Protein AF-A0A6V8D1N8-F1 (afdb_monomer)

Radius of gyration: 20.21 Å; Cα contacts (8 Å, |Δi|>4): 292; chains: 1; bounding box: 47×40×61 Å

Nearest PDB structures (foldseek):
  4xr9-assembly1_B  TM=8.711E-01  e=9.506E-12  Micromonospora echinospora
  4r16-assembly1_B  TM=8.837E-01  e=1.390E-11  Pyrococcus horikoshii OT3
  3ojo-assembly1_A  TM=8.381E-01  e=7.861E-12  Staphylococcus aureus
  3ojo-assembly1_B  TM=8.044E-01  e=1.013E-11  Staphylococcus aureus
  3ojl-assembly1_B  TM=8.161E-01  e=2.165E-11  Staphylococcus aureus

Structure (mmCIF, N/CA/C/O backbone):
data_AF-A0A6V8D1N8-F1
#
_entry.id   AF-A0A6V8D1N8-F1
#
loop_
_atom_site.group_PDB
_atom_site.id
_atom_site.type_symbol
_atom_site.label_atom_id
_atom_site.label_alt_id
_atom_site.label_comp_id
_atom_site.label_asym_id
_atom_site.label_entity_id
_atom_site.label_seq_id
_atom_site.pdbx_PDB_ins_code
_atom_site.Cartn_x
_atom_site.Cartn_y
_atom_site.Cartn_z
_atom_site.occupancy
_atom_site.B_iso_or_equiv
_atom_site.auth_seq_id
_atom_site.auth_comp_id
_atom_site.auth_asym_id
_atom_site.auth_atom_id
_atom_site.pdbx_PDB_model_num
ATOM 1 N N . MET A 1 1 ? -4.192 23.396 6.709 1.00 63.66 1 MET A N 1
ATOM 2 C CA . MET A 1 1 ? -3.377 23.343 5.470 1.00 63.66 1 MET A CA 1
ATOM 3 C C . MET A 1 1 ? -4.021 24.232 4.408 1.00 63.66 1 MET A C 1
ATOM 5 O O . MET A 1 1 ? -5.227 24.430 4.490 1.00 63.66 1 MET A O 1
ATOM 9 N N . LYS A 1 2 ? -3.256 24.808 3.467 1.00 69.50 2 LYS A N 1
ATOM 10 C CA . LYS A 1 2 ? -3.753 25.833 2.518 1.00 69.50 2 LYS A CA 1
ATOM 11 C C . LYS A 1 2 ? -4.621 25.293 1.369 1.00 69.50 2 LYS A C 1
ATOM 13 O O . LYS A 1 2 ? -5.273 26.083 0.702 1.00 69.50 2 LYS A O 1
ATOM 18 N N . GLY A 1 3 ? -4.663 23.971 1.174 1.00 70.00 3 GLY A N 1
ATOM 19 C CA . GLY A 1 3 ? -5.358 23.351 0.037 1.00 70.00 3 GLY A CA 1
ATOM 20 C C . GLY A 1 3 ? -4.692 23.641 -1.304 1.00 70.00 3 GLY A C 1
ATOM 21 O O . GLY A 1 3 ? -5.365 23.692 -2.323 1.00 70.00 3 GLY A O 1
ATOM 22 N N . GLU A 1 4 ? -3.385 23.884 -1.266 1.00 76.81 4 GLU A N 1
ATOM 23 C CA . GLU A 1 4 ? -2.527 24.032 -2.435 1.00 76.81 4 GLU A CA 1
ATOM 24 C C . GLU A 1 4 ? -1.871 22.676 -2.703 1.00 76.81 4 GLU A C 1
ATOM 26 O O . GLU A 1 4 ? -1.524 21.955 -1.759 1.00 76.81 4 GLU A O 1
ATOM 31 N N . ASN A 1 5 ? -1.713 22.332 -3.976 1.00 78.19 5 ASN A N 1
ATOM 32 C CA . ASN A 1 5 ? -1.022 21.129 -4.406 1.00 78.19 5 ASN A CA 1
ATOM 33 C C . ASN A 1 5 ? 0.441 21.123 -3.903 1.00 78.19 5 ASN A C 1
ATOM 35 O O . ASN A 1 5 ? 1.212 22.018 -4.254 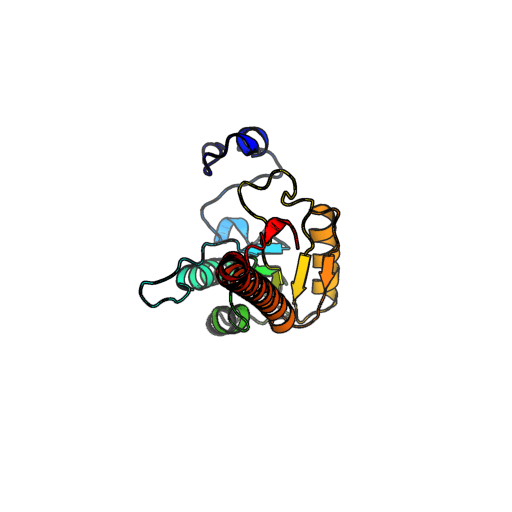1.00 78.19 5 ASN A O 1
ATOM 39 N N . PRO A 1 6 ? 0.860 20.122 -3.106 1.00 77.25 6 PRO A N 1
ATOM 40 C CA . PRO A 1 6 ? 2.221 20.056 -2.579 1.00 77.25 6 PRO A CA 1
ATOM 41 C C . PRO A 1 6 ? 3.223 19.401 -3.543 1.00 77.25 6 PRO A C 1
ATOM 43 O O . PRO A 1 6 ? 4.415 19.387 -3.245 1.00 77.25 6 PRO A O 1
ATOM 46 N N . THR A 1 7 ? 2.766 18.823 -4.658 1.00 74.12 7 THR A N 1
ATOM 47 C CA . THR A 1 7 ? 3.609 18.032 -5.573 1.00 74.12 7 THR A CA 1
ATOM 48 C C . THR A 1 7 ? 4.400 18.891 -6.557 1.00 74.12 7 THR A C 1
ATOM 50 O O . THR A 1 7 ? 5.425 18.448 -7.066 1.00 74.12 7 THR A O 1
ATOM 53 N N . GLY A 1 8 ? 3.941 20.122 -6.811 1.00 69.44 8 GLY A N 1
ATOM 54 C CA . GLY A 1 8 ? 4.500 20.996 -7.842 1.00 69.44 8 GLY A CA 1
ATOM 55 C C . GLY A 1 8 ? 4.138 20.587 -9.274 1.00 69.44 8 GLY A C 1
ATOM 56 O O . GLY A 1 8 ? 4.648 21.206 -10.203 1.00 69.44 8 GLY A O 1
ATOM 57 N N . ASP A 1 9 ? 3.284 19.573 -9.449 1.00 70.25 9 ASP A N 1
ATOM 58 C CA . ASP A 1 9 ? 2.748 19.147 -10.742 1.00 70.25 9 ASP A CA 1
ATOM 59 C C . ASP A 1 9 ? 1.508 19.988 -11.113 1.00 70.25 9 ASP A C 1
ATOM 61 O O . ASP A 1 9 ? 0.465 19.826 -10.474 1.00 70.25 9 ASP A O 1
ATOM 65 N N . PRO A 1 10 ? 1.576 20.878 -12.122 1.00 73.06 10 PRO A N 1
ATOM 66 C CA . PRO A 1 10 ? 0.456 21.745 -12.488 1.00 73.06 10 PRO A CA 1
ATOM 67 C C . PRO A 1 10 ? -0.802 20.974 -12.902 1.00 73.06 10 PRO A C 1
ATOM 69 O O . PRO A 1 10 ? -1.910 21.492 -12.760 1.00 73.06 10 PRO A O 1
ATOM 72 N N . ASP A 1 11 ? -0.655 19.733 -13.377 1.00 70.25 11 ASP A N 1
ATOM 73 C CA . ASP A 1 11 ? -1.774 18.925 -13.866 1.00 70.25 11 ASP A CA 1
ATOM 74 C C . ASP A 1 11 ? -2.727 18.500 -12.736 1.00 70.25 11 ASP A C 1
ATOM 76 O O . ASP A 1 11 ? -3.863 18.096 -13.000 1.00 70.25 11 ASP A O 1
ATOM 80 N N . VAL A 1 12 ? -2.306 18.622 -11.469 1.00 72.75 12 VAL A N 1
ATOM 81 C CA . VAL A 1 12 ? -3.132 18.270 -10.303 1.00 72.75 12 VAL A CA 1
ATOM 82 C C . VAL A 1 12 ? -3.592 19.473 -9.471 1.00 72.75 12 VAL A C 1
ATOM 84 O O . VAL A 1 12 ? -4.328 19.285 -8.499 1.00 72.75 12 VAL A O 1
ATOM 87 N N . ASP A 1 13 ? -3.244 20.704 -9.867 1.00 74.00 13 ASP A N 1
ATOM 88 C CA . ASP A 1 13 ? -3.605 21.937 -9.145 1.00 74.00 13 ASP A CA 1
ATOM 89 C C . ASP A 1 13 ? -5.126 22.115 -8.998 1.00 74.00 13 ASP A C 1
ATOM 91 O O . ASP A 1 13 ? -5.609 22.498 -7.931 1.00 74.00 13 ASP A O 1
ATOM 95 N N . ASP A 1 14 ? -5.890 21.763 -10.034 1.00 78.25 14 ASP A N 1
ATOM 96 C CA . ASP A 1 14 ? -7.355 21.887 -10.051 1.00 78.25 14 ASP A CA 1
ATOM 97 C C . ASP A 1 14 ? -8.089 20.633 -9.534 1.00 78.25 14 ASP A C 1
ATOM 99 O O . ASP A 1 14 ? -9.323 20.602 -9.483 1.00 78.25 14 ASP A O 1
ATOM 103 N N . ILE A 1 15 ? -7.352 19.585 -9.145 1.00 80.12 15 ILE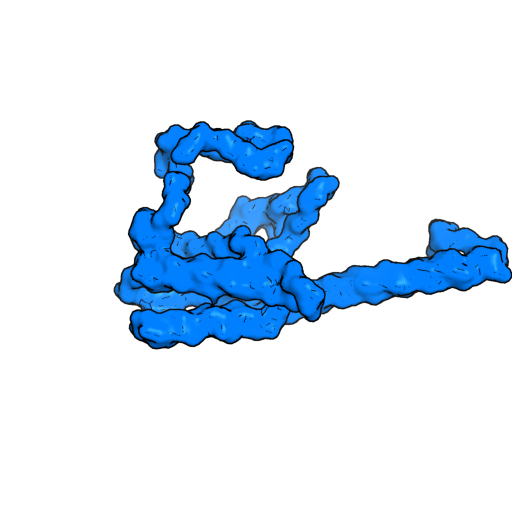 A N 1
ATOM 104 C CA . ILE A 1 15 ? -7.917 18.297 -8.704 1.00 80.12 15 ILE A CA 1
ATOM 105 C C . ILE A 1 15 ? -8.026 18.230 -7.175 1.00 80.12 15 ILE A C 1
ATOM 107 O O . ILE A 1 15 ? -8.934 17.582 -6.648 1.00 80.12 15 ILE A O 1
ATOM 111 N N . VAL A 1 16 ? -7.130 18.907 -6.447 1.00 79.38 16 VAL A N 1
ATOM 112 C CA . VAL A 1 16 ? -7.118 18.896 -4.976 1.00 79.38 16 VAL A CA 1
ATOM 113 C C . VAL A 1 16 ? -8.334 19.665 -4.437 1.00 79.38 16 VAL A C 1
ATOM 115 O O . VAL A 1 16 ? -8.469 20.866 -4.691 1.00 79.38 16 VAL A O 1
ATOM 118 N N . PRO A 1 17 ? -9.232 19.030 -3.657 1.00 83.38 17 PRO A N 1
ATOM 119 C CA . PRO A 1 17 ? -10.383 19.734 -3.110 1.00 83.38 17 PRO A CA 1
ATOM 120 C C . PRO A 1 17 ? -9.959 20.853 -2.151 1.00 83.38 17 PRO A C 1
ATOM 122 O O . PRO A 1 17 ? -9.031 20.711 -1.348 1.00 83.38 17 PRO A O 1
ATOM 125 N N . LYS A 1 18 ? -10.689 21.972 -2.190 1.00 80.50 18 LYS A N 1
ATOM 126 C CA . LYS A 1 18 ? -10.428 23.115 -1.307 1.00 80.50 18 LYS A CA 1
ATOM 127 C C . LYS A 1 18 ? -10.660 22.746 0.168 1.00 80.50 18 LYS A C 1
ATOM 129 O O . LYS A 1 18 ? -11.551 21.936 0.458 1.00 80.50 18 LYS A O 1
ATOM 134 N N . PRO A 1 19 ? -9.931 23.366 1.118 1.00 80.81 19 PRO A N 1
ATOM 135 C CA . PRO A 1 19 ? -10.135 23.126 2.543 1.00 80.81 19 PRO A CA 1
ATOM 136 C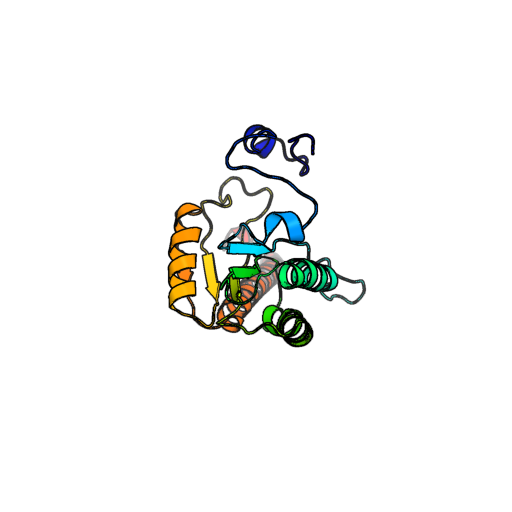 C . PRO A 1 19 ? -11.574 23.460 2.953 1.00 80.81 19 PRO A C 1
ATOM 138 O O . PRO A 1 19 ? -12.123 24.469 2.512 1.00 80.81 19 PRO A O 1
ATOM 141 N N . GLY A 1 20 ? -12.175 22.627 3.806 1.00 79.44 20 GLY A N 1
ATOM 142 C CA . GLY A 1 20 ? -13.558 22.806 4.265 1.00 79.44 20 GLY A CA 1
ATOM 143 C C . GLY A 1 20 ? -14.626 22.216 3.339 1.00 79.44 20 GLY A C 1
ATOM 144 O O . GLY A 1 20 ? -15.813 22.389 3.602 1.00 79.44 20 GLY A O 1
ATOM 145 N N . THR A 1 21 ? -14.233 21.505 2.277 1.00 85.81 21 THR A N 1
ATOM 146 C CA . THR A 1 21 ? -15.162 20.663 1.512 1.00 85.81 21 THR A CA 1
ATOM 147 C C . THR A 1 21 ? -15.646 19.510 2.398 1.00 85.81 21 THR A C 1
ATOM 149 O O . THR A 1 21 ? -14.837 18.842 3.028 1.00 85.81 21 THR A O 1
ATOM 152 N N . GLU A 1 22 ? -16.954 19.243 2.423 1.00 86.62 22 GLU A N 1
ATOM 153 C CA . GLU A 1 22 ? -17.597 18.292 3.355 1.00 86.62 22 GLU A CA 1
ATOM 154 C C . GLU A 1 22 ? -17.012 16.870 3.328 1.00 86.62 22 GLU A C 1
ATOM 156 O O . GLU A 1 22 ? -17.019 16.184 4.339 1.00 86.62 22 GLU A O 1
ATOM 161 N N . ARG A 1 23 ? -16.490 16.423 2.180 1.00 87.81 23 ARG A N 1
ATOM 162 C CA . ARG A 1 23 ? -15.906 15.080 2.005 1.00 87.81 23 ARG A CA 1
ATOM 163 C C . ARG A 1 23 ? -14.377 15.084 1.929 1.00 87.81 23 ARG A C 1
ATOM 165 O O . ARG A 1 23 ? -13.793 14.146 1.397 1.00 87.81 23 ARG A O 1
ATOM 172 N N . TRP A 1 24 ? -13.731 16.163 2.367 1.00 88.12 24 TRP A N 1
ATOM 173 C CA . TRP A 1 24 ? -12.281 16.318 2.293 1.00 88.12 24 TRP A CA 1
ATOM 174 C C . TRP A 1 24 ? -11.743 16.982 3.556 1.00 88.12 24 TRP A C 1
ATOM 176 O O . TRP A 1 24 ? -11.906 18.184 3.786 1.00 88.12 24 TRP A O 1
ATOM 186 N N . HIS A 1 25 ? -11.052 16.180 4.356 1.00 88.12 25 HIS A N 1
ATOM 187 C CA . HIS A 1 25 ? -10.432 16.604 5.599 1.00 88.12 25 HIS A CA 1
ATOM 188 C C . HIS A 1 25 ? -8.937 16.323 5.529 1.00 88.12 25 HIS A C 1
ATOM 190 O O . HIS A 1 25 ? -8.518 15.284 5.030 1.00 88.12 25 HIS A O 1
ATOM 196 N N . ILE A 1 26 ? -8.133 17.265 6.021 1.00 88.50 26 ILE A N 1
ATOM 197 C CA . ILE A 1 26 ? -6.681 17.120 6.054 1.00 88.50 26 ILE A CA 1
ATOM 198 C C . ILE A 1 26 ? -6.196 17.434 7.464 1.00 88.50 26 ILE A C 1
ATOM 200 O O . ILE A 1 26 ? -6.432 18.533 7.971 1.00 88.50 26 ILE A O 1
ATOM 204 N N . THR A 1 27 ? -5.489 16.485 8.065 1.00 91.00 27 THR A N 1
ATOM 205 C CA . THR A 1 27 ? -4.884 16.599 9.393 1.00 91.00 27 THR A CA 1
ATOM 206 C C . THR A 1 27 ? -3.464 16.033 9.372 1.00 91.00 27 THR A C 1
ATOM 208 O O . THR A 1 27 ? -3.071 15.334 8.440 1.00 91.00 27 THR A O 1
ATOM 211 N N . THR A 1 28 ? -2.678 16.376 10.386 1.00 93.69 28 THR A N 1
ATOM 212 C CA . THR A 1 28 ? -1.373 15.767 10.681 1.00 93.69 28 THR A CA 1
ATOM 213 C C . THR A 1 28 ? -1.462 14.756 11.827 1.00 93.69 28 THR A C 1
ATOM 215 O O . THR A 1 28 ? -0.430 14.333 12.335 1.00 93.69 28 THR A O 1
ATOM 218 N N . SER A 1 29 ? -2.671 14.421 12.285 1.00 95.50 29 SER A N 1
ATOM 219 C CA . SER A 1 29 ? -2.916 13.527 13.415 1.00 95.50 29 SER A CA 1
ATOM 220 C C . SER A 1 29 ? -3.682 12.290 12.958 1.00 95.50 29 SER A C 1
ATOM 222 O O . SER A 1 29 ? -4.858 12.379 12.607 1.00 95.50 29 SER A O 1
ATOM 224 N N . ALA A 1 30 ? -3.036 11.122 13.002 1.00 96.25 30 ALA A N 1
ATOM 225 C CA . ALA A 1 30 ? -3.715 9.851 12.745 1.00 96.25 30 ALA A CA 1
ATOM 226 C C . ALA A 1 30 ? -4.865 9.622 13.743 1.00 96.25 30 ALA A C 1
ATOM 228 O O . ALA A 1 30 ? -5.944 9.197 13.342 1.00 96.25 30 ALA A O 1
ATOM 229 N N . ALA A 1 31 ? -4.676 10.018 15.007 1.00 96.81 31 ALA A N 1
ATOM 230 C CA . ALA A 1 31 ? -5.687 9.926 16.060 1.00 96.81 31 ALA A CA 1
ATOM 231 C C . ALA A 1 31 ? -6.963 10.739 15.780 1.00 96.81 31 ALA A C 1
ATOM 233 O O . ALA A 1 31 ? -8.023 10.400 16.293 1.00 96.81 31 ALA A O 1
ATOM 234 N N . GLU A 1 32 ? -6.881 11.802 14.974 1.00 95.81 32 GLU A N 1
ATOM 235 C CA . GLU A 1 32 ? -8.065 12.565 14.552 1.00 95.81 32 GLU A CA 1
ATOM 236 C C . GLU A 1 32 ? -8.776 11.939 13.345 1.00 95.81 32 GLU A C 1
ATOM 238 O O . GLU A 1 32 ? -9.966 12.171 13.159 1.00 95.81 32 GLU A O 1
ATOM 243 N N . ALA A 1 33 ? -8.060 11.194 12.499 1.00 95.44 33 ALA A N 1
ATOM 244 C CA . ALA A 1 33 ? -8.587 10.692 11.230 1.00 95.44 33 ALA A CA 1
ATOM 245 C C . ALA A 1 33 ? -9.082 9.243 11.317 1.00 95.44 33 ALA A C 1
ATOM 247 O O . ALA A 1 33 ? -10.199 8.951 10.899 1.00 95.44 33 ALA A O 1
ATOM 248 N N . VAL A 1 34 ? -8.257 8.343 11.859 1.00 97.38 34 VAL A N 1
ATOM 249 C CA . VAL A 1 34 ? -8.458 6.885 11.805 1.00 97.38 34 VAL A CA 1
ATOM 250 C C . VAL A 1 34 ? -9.783 6.419 12.423 1.00 97.38 34 VAL A C 1
ATOM 252 O O . VAL A 1 34 ? -10.432 5.594 11.784 1.00 97.38 34 VAL A O 1
ATOM 255 N N . PRO A 1 35 ? -10.269 6.964 13.560 1.00 95.88 35 PRO A N 1
ATOM 256 C CA . PRO A 1 35 ? -11.565 6.559 14.124 1.00 95.88 35 PRO A CA 1
ATOM 257 C C . PRO A 1 35 ? -12.775 6.816 13.209 1.00 95.88 35 PRO A C 1
ATOM 259 O O . PRO A 1 35 ? -13.876 6.339 13.472 1.00 95.88 35 PRO A O 1
ATOM 262 N N . HIS A 1 36 ? -12.599 7.597 12.141 1.00 94.56 36 HIS A N 1
ATOM 263 C CA . HIS A 1 36 ? -13.638 7.922 11.165 1.00 94.56 36 HIS A CA 1
ATOM 264 C C . HIS A 1 36 ? -13.458 7.186 9.828 1.00 94.56 36 HIS A C 1
ATOM 266 O O . HIS A 1 36 ? -14.134 7.524 8.853 1.00 94.56 36 HIS A O 1
ATOM 272 N N . CYS A 1 37 ? -12.541 6.219 9.752 1.00 96.19 37 CYS A N 1
ATOM 273 C CA . CYS A 1 37 ? -12.197 5.517 8.522 1.00 96.19 37 CYS A CA 1
ATOM 274 C C . CYS A 1 37 ? -12.577 4.034 8.579 1.00 96.19 37 CYS A C 1
ATOM 276 O O . CYS A 1 37 ? -12.108 3.297 9.442 1.00 96.19 37 CYS A O 1
ATOM 278 N N . ASP A 1 38 ? -13.325 3.576 7.572 1.00 96.81 38 ASP A N 1
ATOM 279 C CA . ASP A 1 38 ? -13.496 2.140 7.303 1.00 96.81 38 ASP A CA 1
ATOM 280 C C . ASP A 1 38 ? -12.227 1.543 6.665 1.00 96.81 38 ASP A C 1
ATOM 282 O O . ASP A 1 38 ? -11.853 0.399 6.921 1.00 96.81 38 ASP A O 1
ATOM 286 N N . VAL A 1 39 ? -11.556 2.337 5.820 1.00 98.06 39 VAL A N 1
ATOM 287 C CA . VAL A 1 39 ? -10.353 1.950 5.075 1.00 98.06 39 VAL A CA 1
ATOM 288 C C . VAL A 1 39 ? -9.292 3.040 5.202 1.00 98.06 39 VAL A C 1
ATOM 290 O O . VAL A 1 39 ? -9.569 4.214 4.951 1.00 98.06 39 VAL A O 1
ATOM 293 N N . VAL A 1 40 ? -8.066 2.646 5.541 1.00 98.12 40 VAL A N 1
ATOM 294 C CA . VAL A 1 40 ? -6.893 3.519 5.644 1.00 98.12 40 VAL A CA 1
ATOM 295 C C . VAL A 1 40 ? -5.856 3.080 4.613 1.00 98.12 40 VAL A C 1
ATOM 297 O O . VAL A 1 40 ? -5.342 1.967 4.681 1.00 98.12 40 VAL A O 1
ATOM 300 N N . LEU A 1 41 ? -5.538 3.957 3.658 1.00 97.00 41 LEU A N 1
ATOM 301 C CA . LEU A 1 41 ? -4.519 3.710 2.633 1.00 97.00 41 LEU A CA 1
ATOM 302 C C . LEU A 1 41 ? -3.183 4.321 3.062 1.00 97.00 41 LEU A C 1
ATOM 304 O O . LEU A 1 41 ? -3.108 5.512 3.367 1.00 97.00 41 LEU A O 1
ATOM 308 N N . VAL A 1 42 ? -2.121 3.517 3.071 1.00 96.88 42 VAL A N 1
ATOM 309 C CA . VAL A 1 42 ? -0.780 3.933 3.492 1.00 96.88 42 VAL A CA 1
ATOM 310 C C . VAL A 1 42 ? 0.131 4.074 2.275 1.00 96.88 42 VAL A C 1
ATOM 312 O O . VAL A 1 42 ? 0.556 3.083 1.679 1.00 96.88 42 VAL A O 1
ATOM 315 N N . THR A 1 43 ? 0.459 5.324 1.937 1.00 94.00 43 THR A N 1
ATOM 316 C CA . THR A 1 43 ? 1.246 5.717 0.752 1.00 94.00 43 THR A CA 1
ATOM 317 C C . THR A 1 43 ? 2.512 6.500 1.132 1.00 94.00 43 THR A C 1
ATOM 319 O O . THR A 1 43 ? 2.846 7.519 0.524 1.00 94.00 43 THR A O 1
ATOM 322 N N . VAL A 1 44 ? 3.203 6.085 2.196 1.00 94.06 44 VAL A N 1
ATOM 323 C CA . VAL A 1 44 ? 4.437 6.745 2.666 1.00 94.06 44 VAL A CA 1
ATOM 324 C C . VAL A 1 44 ? 5.652 6.358 1.814 1.00 94.06 44 VAL A C 1
ATOM 326 O O . VAL A 1 44 ? 5.664 5.274 1.222 1.00 94.06 44 VAL A O 1
ATOM 329 N N . PRO A 1 45 ? 6.691 7.207 1.717 1.00 90.44 45 PRO A N 1
ATOM 330 C CA . PRO A 1 45 ? 7.863 6.888 0.910 1.00 90.44 45 PRO A CA 1
ATOM 33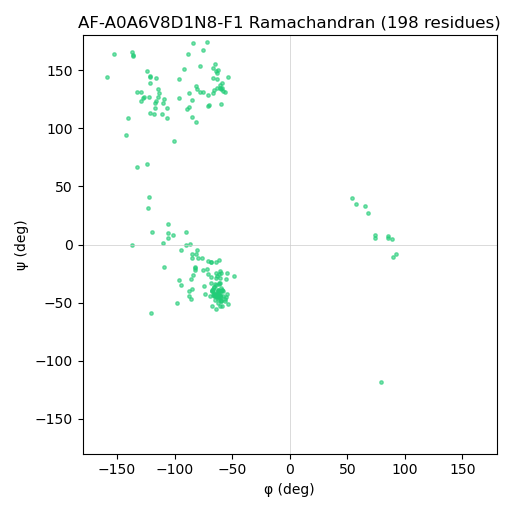1 C C . PRO A 1 45 ? 8.652 5.706 1.486 1.00 90.44 45 PRO A C 1
ATOM 333 O O . PRO A 1 45 ? 8.704 5.497 2.694 1.00 90.44 45 PRO A O 1
ATOM 336 N N . THR A 1 46 ? 9.336 4.981 0.605 1.00 89.25 46 THR A N 1
ATOM 337 C CA . THR A 1 46 ? 10.283 3.905 0.943 1.00 89.25 46 THR A CA 1
ATOM 338 C C . THR A 1 46 ? 11.643 4.224 0.313 1.00 89.25 46 THR A C 1
ATOM 340 O O . THR A 1 46 ? 12.017 3.605 -0.690 1.00 89.25 46 THR A O 1
ATOM 343 N N . PRO A 1 47 ? 12.358 5.256 0.805 1.00 88.69 47 PRO A N 1
ATOM 344 C CA . PRO A 1 47 ? 13.603 5.695 0.188 1.00 88.69 47 PRO A CA 1
ATOM 345 C C . PRO A 1 47 ? 14.671 4.604 0.289 1.00 88.69 47 PRO A C 1
ATOM 347 O O . PRO A 1 47 ? 14.633 3.752 1.170 1.00 88.69 47 PRO A O 1
ATOM 350 N N . ILE A 1 48 ? 15.642 4.625 -0.618 1.00 87.81 48 ILE A N 1
ATOM 351 C CA . ILE A 1 48 ? 16.751 3.673 -0.596 1.00 87.81 48 ILE A CA 1
ATOM 352 C C . ILE A 1 48 ? 17.865 4.217 0.304 1.00 87.81 48 ILE A C 1
ATOM 354 O O . ILE A 1 48 ? 18.289 5.365 0.179 1.00 87.81 48 ILE A O 1
ATOM 358 N N . THR A 1 49 ? 18.338 3.381 1.223 1.00 87.38 49 THR A N 1
ATOM 359 C CA . THR A 1 49 ? 19.476 3.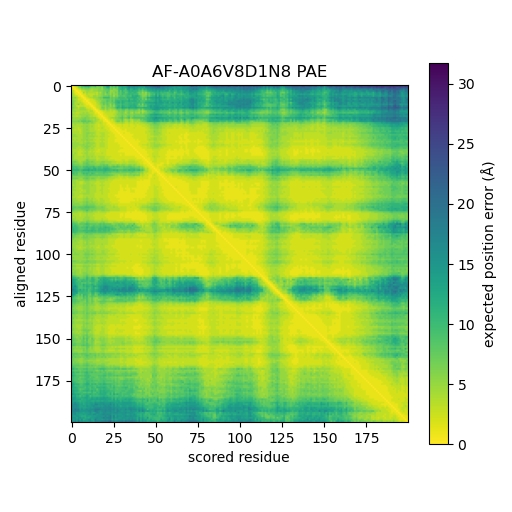663 2.101 1.00 87.38 49 THR A CA 1
ATOM 360 C C . THR A 1 49 ? 20.806 3.553 1.348 1.00 87.38 49 THR A C 1
ATOM 362 O O . THR A 1 49 ? 20.882 2.990 0.256 1.00 87.38 49 THR A O 1
ATOM 365 N N . HIS A 1 50 ? 21.889 4.037 1.965 1.00 86.69 50 HIS A N 1
ATOM 366 C CA . HIS A 1 50 ? 23.251 3.927 1.424 1.00 86.69 50 HIS A CA 1
ATOM 367 C C . HIS A 1 50 ? 23.686 2.487 1.086 1.00 86.69 50 HIS A C 1
ATOM 369 O O . HIS A 1 50 ? 24.523 2.297 0.208 1.00 86.69 50 HIS A O 1
ATOM 375 N N . ASP A 1 51 ? 23.085 1.490 1.739 1.00 88.75 51 ASP A N 1
ATOM 376 C CA . ASP A 1 51 ? 23.397 0.068 1.580 1.00 88.75 51 ASP A CA 1
ATOM 377 C C . ASP A 1 51 ? 22.574 -0.640 0.495 1.00 88.75 51 ASP A C 1
ATOM 379 O O . ASP A 1 51 ? 22.568 -1.871 0.428 1.00 88.75 51 ASP A O 1
ATOM 383 N N . LEU A 1 52 ? 21.827 0.083 -0.343 1.00 83.12 52 LEU A N 1
ATOM 384 C CA . LEU A 1 52 ? 21.089 -0.573 -1.428 1.00 83.12 52 LEU A CA 1
ATOM 385 C C . LEU A 1 52 ? 19.682 -1.029 -1.019 1.00 83.12 52 LEU A C 1
ATOM 387 O O . LEU A 1 52 ? 19.032 -1.744 -1.777 1.00 83.12 52 LEU A O 1
ATOM 391 N N . LYS A 1 53 ? 19.238 -0.709 0.204 1.00 85.06 53 LYS A N 1
ATOM 392 C CA . LYS A 1 53 ? 18.051 -1.316 0.831 1.00 85.06 53 LYS A CA 1
ATOM 393 C C . LYS A 1 53 ? 16.946 -0.294 1.079 1.00 85.06 53 LYS A C 1
ATOM 395 O O . LYS A 1 53 ? 17.283 0.817 1.486 1.00 85.06 53 LYS A O 1
ATOM 400 N N . PRO A 1 54 ? 15.660 -0.654 0.930 1.00 85.62 54 PRO A N 1
ATOM 401 C CA . PRO A 1 54 ? 14.556 0.213 1.328 1.00 85.62 54 PRO A CA 1
ATOM 402 C C . PRO A 1 54 ? 14.606 0.557 2.821 1.00 85.62 54 PRO A C 1
ATOM 404 O O . PRO A 1 54 ? 14.791 -0.323 3.662 1.00 85.62 54 PRO A O 1
ATOM 407 N N . ASP A 1 55 ? 14.415 1.831 3.143 1.00 91.19 55 ASP A N 1
ATOM 408 C CA . ASP A 1 55 ? 14.181 2.320 4.496 1.00 91.19 55 ASP A CA 1
ATOM 409 C C . ASP A 1 55 ? 12.706 2.122 4.859 1.00 91.19 55 ASP A C 1
ATOM 411 O O . ASP A 1 55 ? 11.817 2.827 4.376 1.00 91.19 55 ASP A O 1
ATOM 415 N N . LEU A 1 56 ? 12.450 1.131 5.711 1.00 93.12 56 LEU A N 1
ATOM 416 C CA . LEU A 1 56 ? 11.107 0.767 6.158 1.00 93.12 56 LEU A CA 1
ATOM 417 C C . LEU A 1 56 ? 10.636 1.578 7.375 1.00 93.12 56 LEU A C 1
ATOM 419 O O . LEU A 1 56 ? 9.513 1.374 7.836 1.00 93.12 56 LEU A O 1
ATOM 423 N N . SER A 1 57 ? 11.451 2.504 7.898 1.00 95.38 57 SER A N 1
ATOM 424 C CA . SER A 1 57 ? 11.095 3.300 9.082 1.00 95.38 57 SER A CA 1
ATOM 425 C C . SER A 1 57 ? 9.837 4.146 8.873 1.00 95.38 57 SER A C 1
ATOM 427 O O . SER A 1 57 ? 9.037 4.281 9.794 1.00 95.38 57 SER A O 1
ATOM 429 N N . TYR A 1 58 ? 9.604 4.636 7.653 1.00 95.88 58 TYR A N 1
ATOM 430 C CA . TYR A 1 58 ? 8.397 5.382 7.289 1.00 95.88 58 TYR A CA 1
ATOM 431 C C . TYR A 1 58 ? 7.142 4.503 7.325 1.00 95.88 58 TYR A C 1
ATOM 433 O O . TYR A 1 58 ? 6.122 4.911 7.875 1.00 95.88 58 TYR A O 1
ATOM 441 N N . VAL A 1 59 ? 7.227 3.280 6.789 1.00 96.25 59 VAL A N 1
ATOM 442 C CA . VAL A 1 59 ? 6.126 2.299 6.800 1.00 96.25 59 VAL A CA 1
ATOM 443 C C . VAL A 1 59 ? 5.813 1.859 8.230 1.00 96.25 59 VAL A C 1
ATOM 445 O O . VAL A 1 59 ? 4.645 1.778 8.613 1.00 96.25 59 VAL A O 1
ATOM 448 N N . ALA A 1 60 ? 6.847 1.616 9.038 1.00 97.50 60 ALA A N 1
ATOM 449 C CA . ALA A 1 60 ? 6.701 1.268 10.447 1.00 97.50 60 ALA A CA 1
ATOM 450 C C . ALA A 1 60 ? 6.107 2.422 11.270 1.00 97.50 60 ALA A C 1
ATOM 452 O O . ALA A 1 60 ? 5.212 2.196 12.081 1.00 97.50 60 ALA A O 1
ATOM 453 N N . GLY A 1 61 ? 6.582 3.652 11.050 1.00 97.94 61 GLY A N 1
ATOM 454 C CA . GLY A 1 61 ? 6.092 4.853 11.726 1.00 97.94 61 GLY A CA 1
ATOM 455 C C . GLY A 1 61 ? 4.623 5.124 11.418 1.00 97.94 61 GLY A C 1
ATOM 456 O O . GLY A 1 61 ? 3.822 5.235 12.339 1.00 97.94 61 GLY A O 1
ATOM 457 N N . ALA A 1 62 ? 4.251 5.115 10.134 1.00 97.69 62 ALA A N 1
ATOM 458 C CA . ALA A 1 62 ? 2.861 5.281 9.718 1.00 97.69 62 ALA A CA 1
ATOM 459 C C . ALA A 1 62 ? 1.955 4.180 10.282 1.00 97.69 62 ALA A C 1
ATOM 461 O O . ALA A 1 62 ? 0.891 4.481 10.814 1.00 97.69 62 ALA A O 1
ATOM 462 N N . GLY A 1 63 ? 2.400 2.918 10.219 1.00 97.94 63 GLY A N 1
ATOM 463 C CA . GLY A 1 63 ? 1.683 1.799 10.828 1.00 97.94 63 GLY A CA 1
ATOM 464 C C . GLY A 1 63 ? 1.450 2.027 12.320 1.00 97.94 63 GLY A C 1
ATOM 465 O O . GLY A 1 63 ? 0.321 1.927 12.781 1.00 97.94 63 GLY A O 1
ATOM 466 N N . ARG A 1 64 ? 2.483 2.418 13.076 1.00 98.50 64 ARG A N 1
ATOM 467 C CA . ARG A 1 64 ? 2.361 2.686 14.517 1.00 98.50 64 ARG A CA 1
ATOM 468 C C . ARG A 1 64 ? 1.358 3.794 14.829 1.00 98.50 64 ARG A C 1
ATOM 470 O O . ARG A 1 64 ? 0.511 3.580 15.692 1.00 98.50 64 ARG A O 1
ATOM 477 N N . ASP A 1 65 ? 1.432 4.924 14.132 1.00 98.38 65 ASP A N 1
ATOM 478 C CA . ASP A 1 65 ? 0.511 6.047 14.344 1.00 98.38 65 ASP A CA 1
ATOM 479 C C . ASP A 1 65 ? -0.942 5.645 14.047 1.00 98.38 65 ASP A C 1
ATOM 481 O O . ASP A 1 65 ? -1.856 6.018 14.782 1.00 98.38 65 ASP A O 1
ATOM 485 N N . ILE A 1 66 ? -1.155 4.851 12.991 1.00 98.44 66 ILE A N 1
ATOM 486 C CA . ILE A 1 66 ? -2.475 4.338 12.611 1.00 98.44 66 ILE A CA 1
ATOM 487 C C . ILE A 1 66 ? -2.985 3.347 13.654 1.00 98.44 66 ILE A C 1
ATOM 489 O O . ILE A 1 66 ? -4.080 3.524 14.174 1.00 98.44 66 ILE A O 1
ATOM 493 N N . PHE A 1 67 ? -2.201 2.324 13.995 1.00 98.50 67 PHE A N 1
ATOM 494 C CA . PHE A 1 67 ? -2.632 1.259 14.899 1.00 98.50 67 PHE A CA 1
ATOM 495 C C . PHE A 1 67 ? -2.906 1.778 16.314 1.00 98.50 67 PHE A C 1
ATOM 497 O O . PHE A 1 67 ? -3.847 1.328 16.955 1.00 98.50 67 PHE A O 1
ATOM 504 N N . GLN A 1 68 ? -2.164 2.781 16.793 1.00 98.31 68 GLN A N 1
ATOM 505 C CA . GLN A 1 68 ? -2.463 3.439 18.073 1.00 98.31 68 GLN A CA 1
ATOM 506 C C . GLN A 1 68 ? -3.808 4.177 18.085 1.00 98.31 68 GLN A C 1
ATOM 508 O O . GLN A 1 68 ? -4.368 4.399 19.158 1.00 98.31 68 GLN A O 1
ATOM 513 N N . ALA A 1 69 ? -4.300 4.576 16.914 1.00 98.12 69 ALA A N 1
ATOM 514 C CA . ALA A 1 69 ? -5.558 5.286 16.743 1.00 98.12 69 ALA A CA 1
ATOM 515 C C . ALA A 1 69 ? -6.748 4.362 16.430 1.00 98.12 69 ALA A C 1
ATOM 517 O O . ALA A 1 69 ? -7.872 4.852 16.340 1.00 98.12 69 ALA A O 1
ATOM 518 N N . ILE A 1 70 ? -6.522 3.055 16.254 1.00 97.88 70 ILE A N 1
ATOM 519 C CA . ILE A 1 70 ? -7.589 2.084 15.989 1.00 97.88 70 ILE A CA 1
ATOM 520 C C . ILE A 1 70 ? -8.359 1.787 17.277 1.00 97.88 70 ILE A C 1
ATOM 522 O O . ILE A 1 70 ? -7.782 1.490 18.326 1.00 97.88 70 ILE A O 1
ATOM 526 N N . GLU A 1 71 ? -9.686 1.844 17.183 1.00 95.75 71 GLU A N 1
ATOM 527 C CA . GLU A 1 71 ? -10.581 1.406 18.248 1.00 95.75 71 GLU A CA 1
ATOM 528 C C . GLU A 1 71 ? -10.740 -0.117 18.202 1.00 95.75 71 GLU A C 1
ATOM 530 O O . GLU A 1 71 ? -10.970 -0.703 17.148 1.00 95.75 71 GLU A O 1
ATOM 535 N N . LYS A 1 72 ? -10.644 -0.783 19.355 1.00 96.00 72 LYS A N 1
ATOM 536 C CA . LYS A 1 72 ? -10.824 -2.237 19.409 1.00 96.00 72 LYS A CA 1
ATOM 537 C C . LYS A 1 72 ? -12.214 -2.652 18.926 1.00 96.00 72 LYS A C 1
ATOM 539 O O . LYS A 1 72 ? -13.216 -2.065 19.335 1.00 96.00 72 LYS A O 1
ATOM 544 N N . GLY A 1 73 ? -12.263 -3.684 18.093 1.00 95.50 73 GLY A N 1
ATOM 545 C CA . GLY A 1 73 ? -13.462 -4.185 17.432 1.00 95.50 73 GLY A CA 1
ATOM 546 C C . GLY A 1 73 ? -13.984 -3.315 16.283 1.00 95.50 73 GLY A C 1
ATOM 547 O O . GLY A 1 73 ? -15.085 -3.588 15.804 1.00 95.50 73 GLY A O 1
ATOM 548 N N . SER A 1 74 ? -13.264 -2.270 15.845 1.00 94.56 74 SER A N 1
ATOM 549 C CA . SER A 1 74 ? -13.706 -1.431 14.718 1.00 94.56 74 SER A CA 1
ATOM 550 C C . SER A 1 74 ? -13.602 -2.138 13.368 1.00 94.56 74 SER A C 1
ATOM 552 O O . SER A 1 74 ? -14.282 -1.740 12.423 1.00 94.56 74 SER A O 1
ATOM 554 N N . ASN A 1 75 ? -12.772 -3.182 13.279 1.00 95.12 75 ASN A N 1
ATOM 555 C CA . ASN A 1 75 ? -12.473 -3.921 12.058 1.00 95.12 75 ASN A CA 1
ATOM 556 C C . ASN A 1 75 ? -11.997 -3.004 10.911 1.00 95.12 75 ASN A C 1
ATOM 558 O O . ASN A 1 75 ? -12.389 -3.150 9.751 1.00 95.12 75 ASN A O 1
ATOM 562 N N . THR A 1 76 ? -11.173 -2.006 11.245 1.00 98.12 76 THR A N 1
ATOM 563 C CA . THR A 1 76 ? -10.644 -1.039 10.272 1.00 98.12 76 THR A CA 1
ATOM 564 C C . THR A 1 76 ? -9.693 -1.732 9.294 1.00 98.12 76 THR A C 1
ATOM 566 O O . THR A 1 76 ? -8.761 -2.421 9.704 1.00 98.12 76 THR A O 1
ATOM 569 N N . ILE A 1 77 ? -9.873 -1.517 7.989 1.00 98.56 77 ILE A N 1
ATOM 570 C CA . ILE A 1 77 ? -9.019 -2.122 6.958 1.00 98.56 77 ILE A CA 1
ATOM 571 C C . ILE A 1 77 ? -7.828 -1.200 6.682 1.00 98.56 77 ILE A C 1
ATOM 573 O O . ILE A 1 77 ? -7.999 -0.089 6.181 1.00 98.56 77 ILE A O 1
ATOM 577 N N . VAL A 1 78 ? -6.607 -1.658 6.950 1.00 98.44 78 VAL A N 1
ATOM 578 C CA . VAL A 1 78 ? -5.374 -0.908 6.673 1.00 98.44 78 VAL A CA 1
ATOM 579 C C . VAL A 1 78 ? -4.659 -1.518 5.469 1.00 98.44 78 VAL A C 1
ATOM 581 O O . VAL A 1 78 ? -4.234 -2.675 5.491 1.00 98.44 78 VAL A O 1
ATOM 584 N N . VAL A 1 79 ? -4.523 -0.732 4.400 1.00 98.12 79 VAL A N 1
ATOM 585 C CA . VAL A 1 79 ? -3.940 -1.156 3.122 1.00 98.12 79 VAL A CA 1
ATOM 586 C C . VAL A 1 79 ? -2.590 -0.481 2.916 1.00 98.12 79 VAL A C 1
ATOM 588 O O . VAL A 1 79 ? -2.510 0.746 2.862 1.00 98.12 79 VAL A O 1
ATOM 591 N N . LEU A 1 80 ? -1.523 -1.260 2.751 1.00 96.69 80 LEU A N 1
ATOM 592 C CA . LEU A 1 80 ? -0.235 -0.727 2.307 1.00 96.69 80 LEU A CA 1
ATOM 593 C C . LEU A 1 80 ? -0.201 -0.638 0.776 1.00 96.69 80 LEU A C 1
ATOM 595 O O . LEU A 1 80 ? -0.376 -1.649 0.092 1.00 96.69 80 LEU A O 1
ATOM 599 N N . GLU A 1 81 ? 0.071 0.553 0.241 1.00 93.94 81 GLU A N 1
ATOM 600 C CA . GLU A 1 81 ? 0.261 0.769 -1.203 1.00 93.94 81 GLU A CA 1
ATOM 601 C C . GLU A 1 81 ? 1.709 1.078 -1.590 1.00 93.94 81 GLU A C 1
ATOM 603 O O . GLU A 1 81 ? 2.104 0.912 -2.751 1.00 93.94 81 GLU A O 1
ATOM 608 N N . SER A 1 82 ? 2.522 1.501 -0.616 1.00 89.25 82 SER A N 1
ATOM 609 C CA . SER A 1 82 ? 3.950 1.741 -0.810 1.00 89.25 82 SER A CA 1
ATOM 610 C C . SER A 1 82 ? 4.647 0.518 -1.412 1.00 89.25 82 SER A C 1
ATOM 612 O O . SER A 1 82 ? 4.334 -0.639 -1.114 1.00 89.25 82 SER A O 1
ATOM 614 N N . THR A 1 83 ? 5.630 0.768 -2.276 1.00 81.31 83 THR A N 1
ATOM 615 C CA . THR A 1 83 ? 6.384 -0.316 -2.910 1.00 81.31 83 THR A CA 1
ATOM 616 C C . THR A 1 83 ? 7.281 -0.992 -1.880 1.00 81.31 83 THR A C 1
ATOM 618 O O . THR A 1 83 ? 8.177 -0.368 -1.317 1.00 81.31 83 THR A O 1
ATOM 621 N N . VAL A 1 84 ? 7.062 -2.285 -1.664 1.00 81.62 84 VAL A N 1
ATOM 622 C CA . VAL A 1 84 ? 7.846 -3.109 -0.743 1.00 81.62 84 VAL A CA 1
ATOM 623 C C . VAL A 1 84 ? 8.161 -4.460 -1.379 1.00 81.62 84 VAL A C 1
ATOM 625 O O . VAL A 1 84 ? 7.590 -4.826 -2.406 1.00 81.62 84 VAL A O 1
ATOM 628 N N . TYR A 1 85 ? 9.106 -5.191 -0.791 1.00 79.19 85 TYR A N 1
ATOM 629 C CA . TYR A 1 85 ? 9.408 -6.564 -1.191 1.00 79.19 85 TYR A CA 1
ATOM 630 C C . TYR A 1 85 ? 8.519 -7.572 -0.427 1.00 79.19 85 TYR A C 1
ATOM 632 O O . TYR A 1 85 ? 7.927 -7.212 0.592 1.00 79.19 85 TYR A O 1
ATOM 640 N N . PRO A 1 86 ? 8.412 -8.833 -0.889 1.00 82.81 86 PRO A N 1
ATOM 641 C CA . PRO A 1 86 ? 7.556 -9.841 -0.280 1.00 82.81 86 PRO A CA 1
ATOM 642 C C . PRO A 1 86 ? 7.909 -10.101 1.179 1.00 82.81 86 PRO A C 1
ATOM 644 O O . PRO A 1 86 ? 9.078 -10.271 1.529 1.00 82.81 86 PRO A O 1
ATOM 647 N N . GLY A 1 87 ? 6.878 -10.153 2.011 1.00 84.69 87 GLY A N 1
ATOM 648 C CA . GLY A 1 87 ? 6.937 -10.345 3.451 1.00 84.69 87 GLY A CA 1
ATOM 649 C C . GLY A 1 87 ? 7.054 -9.055 4.261 1.00 84.69 87 GLY A C 1
ATOM 650 O O . GLY A 1 87 ? 6.887 -9.118 5.478 1.00 84.69 87 GLY A O 1
ATOM 651 N N . VAL A 1 88 ? 7.311 -7.894 3.645 1.00 87.44 88 VAL A N 1
ATOM 652 C CA . VAL A 1 88 ? 7.544 -6.642 4.389 1.00 87.44 88 VAL A CA 1
ATOM 653 C C . VAL A 1 88 ? 6.326 -6.210 5.178 1.00 87.44 88 VAL A C 1
ATOM 655 O O . VAL A 1 88 ? 6.491 -5.799 6.327 1.00 87.44 88 VAL A O 1
ATOM 658 N N . THR A 1 89 ? 5.127 -6.301 4.599 1.00 91.75 89 THR A N 1
ATOM 659 C CA . THR A 1 89 ? 3.910 -5.816 5.262 1.00 91.75 89 THR A CA 1
ATOM 660 C C . THR A 1 89 ? 3.722 -6.531 6.598 1.00 91.75 89 THR A C 1
ATOM 662 O O . THR A 1 89 ? 3.669 -5.892 7.648 1.00 91.75 89 THR A O 1
ATOM 665 N N . ALA A 1 90 ? 3.749 -7.866 6.578 1.00 92.75 90 ALA A N 1
ATOM 666 C CA . ALA A 1 90 ? 3.611 -8.681 7.779 1.00 92.75 90 ALA A CA 1
ATOM 667 C C . ALA A 1 90 ? 4.778 -8.478 8.760 1.00 92.75 90 ALA A C 1
ATOM 669 O O . ALA A 1 90 ? 4.558 -8.229 9.943 1.00 92.75 90 ALA A O 1
ATOM 670 N N . GLN A 1 91 ? 6.025 -8.522 8.278 1.00 93.94 91 GLN A N 1
ATOM 671 C CA . GLN A 1 91 ? 7.217 -8.393 9.128 1.00 93.94 91 GLN A CA 1
ATOM 672 C C . GLN A 1 91 ? 7.335 -7.026 9.808 1.00 93.94 91 GLN A C 1
ATOM 674 O O . GLN A 1 91 ? 7.923 -6.929 10.883 1.00 93.94 91 GLN A O 1
ATOM 679 N N . THR A 1 92 ? 6.795 -5.977 9.187 1.00 95.62 92 THR A N 1
ATOM 680 C CA . THR A 1 92 ? 6.850 -4.613 9.721 1.00 95.62 92 THR A CA 1
ATOM 681 C C . THR A 1 92 ? 5.683 -4.336 10.657 1.00 95.62 92 THR A C 1
ATOM 683 O O . THR A 1 92 ? 5.881 -3.750 11.718 1.00 95.62 92 THR A O 1
ATOM 686 N N . TRP A 1 93 ? 4.465 -4.732 10.282 1.00 97.50 93 TRP A N 1
ATOM 687 C CA . TRP A 1 93 ? 3.258 -4.327 11.001 1.00 97.50 93 TRP A CA 1
ATOM 688 C C . TRP A 1 93 ? 2.796 -5.320 12.059 1.00 97.50 93 TRP A C 1
ATOM 690 O O . TRP A 1 93 ? 2.355 -4.870 13.113 1.00 97.50 93 TRP A O 1
ATOM 700 N N . HIS A 1 94 ? 2.945 -6.633 11.853 1.00 97.25 94 HIS A N 1
ATOM 701 C CA . HIS A 1 94 ? 2.483 -7.612 12.846 1.00 97.25 94 HIS A CA 1
ATOM 702 C C . HIS A 1 94 ? 3.133 -7.404 14.224 1.00 97.25 94 HIS A C 1
ATOM 704 O O . HIS A 1 94 ? 2.389 -7.365 15.201 1.00 97.25 94 HIS A O 1
ATOM 710 N N . PRO A 1 95 ? 4.457 -7.153 14.347 1.00 98.00 95 PRO A N 1
ATOM 711 C CA . PRO A 1 95 ? 5.055 -6.904 15.658 1.00 98.00 95 PRO A CA 1
ATOM 712 C C . PRO A 1 95 ? 4.479 -5.669 16.365 1.00 98.00 95 PRO A C 1
ATOM 714 O O . PRO A 1 95 ? 4.366 -5.654 17.586 1.00 98.00 95 PRO A O 1
ATOM 717 N N . ILE A 1 96 ? 4.105 -4.632 15.607 1.00 98.44 96 ILE A N 1
ATOM 718 C CA . ILE A 1 96 ? 3.529 -3.395 16.154 1.00 98.44 96 ILE A CA 1
ATOM 719 C C . ILE A 1 96 ? 2.091 -3.644 16.622 1.00 98.44 96 ILE A C 1
ATOM 721 O O . ILE A 1 96 ? 1.707 -3.193 17.697 1.00 98.44 96 ILE A O 1
ATOM 725 N N . ILE A 1 97 ? 1.309 -4.377 15.829 1.00 98.31 97 ILE A N 1
ATOM 726 C CA . ILE A 1 97 ? -0.066 -4.780 16.151 1.00 98.31 97 ILE A CA 1
ATOM 727 C C . ILE A 1 97 ? -0.083 -5.620 17.437 1.00 98.31 97 ILE A C 1
ATOM 729 O O . ILE A 1 97 ? -0.830 -5.310 18.366 1.00 98.31 97 ILE A O 1
ATOM 733 N N . GLU A 1 98 ? 0.798 -6.620 17.524 1.00 97.75 98 GLU A N 1
ATOM 734 C CA . GLU A 1 98 ? 0.961 -7.474 18.706 1.00 97.75 98 GLU A CA 1
ATOM 735 C C . GLU A 1 98 ? 1.388 -6.670 19.945 1.00 97.75 98 GLU A C 1
ATOM 737 O O . GLU A 1 98 ? 0.828 -6.859 21.024 1.00 97.75 98 GLU A O 1
ATOM 742 N N . GLU A 1 99 ? 2.341 -5.740 19.804 1.00 98.25 99 GLU A N 1
ATOM 743 C CA . GLU A 1 99 ? 2.795 -4.859 20.892 1.00 98.25 99 GLU A CA 1
ATOM 744 C C . GLU A 1 99 ? 1.652 -4.005 21.462 1.00 98.25 99 GLU A C 1
ATOM 746 O O . GLU A 1 99 ? 1.566 -3.807 22.676 1.00 98.25 99 GLU A O 1
ATOM 751 N N . LEU A 1 100 ? 0.764 -3.514 20.596 1.00 97.94 100 LEU A N 1
ATOM 752 C CA . LEU A 1 100 ? -0.406 -2.716 20.975 1.00 97.94 100 LEU A CA 1
ATOM 753 C C . LEU A 1 100 ? -1.579 -3.580 21.470 1.00 97.94 100 LEU A C 1
ATOM 755 O O . LEU A 1 100 ? -2.588 -3.046 21.936 1.00 97.94 100 LEU A O 1
ATOM 759 N N . GLY A 1 101 ? -1.442 -4.909 21.415 1.00 97.94 101 GLY A N 1
ATOM 760 C CA . GLY A 1 101 ? -2.460 -5.864 21.834 1.00 97.94 101 GLY A CA 1
ATOM 761 C C . GLY A 1 101 ? -3.719 -5.806 20.975 1.00 97.94 101 GLY A C 1
ATOM 762 O O . GLY A 1 101 ? -4.810 -5.971 21.524 1.00 97.94 101 GLY A O 1
ATOM 763 N N . LEU A 1 102 ? -3.568 -5.504 19.685 1.00 98.25 102 LEU A N 1
ATOM 764 C CA . LEU A 1 102 ? -4.636 -5.540 18.691 1.00 98.25 102 LEU A CA 1
ATOM 765 C C . LEU A 1 102 ? -4.690 -6.914 18.014 1.00 98.25 102 LEU A C 1
ATOM 767 O O . LEU A 1 102 ? -3.664 -7.581 17.873 1.00 98.25 102 LEU A O 1
ATOM 771 N N . GLU A 1 103 ? -5.873 -7.315 17.563 1.00 97.88 103 GLU A N 1
ATOM 772 C CA . GLU A 1 103 ? -6.104 -8.601 16.904 1.00 97.88 103 GLU A CA 1
ATOM 773 C C . GLU A 1 103 ? -6.544 -8.430 15.443 1.00 97.88 103 GLU A C 1
ATOM 775 O O . GLU A 1 103 ? -7.530 -7.755 15.137 1.00 97.88 103 GLU A O 1
ATOM 780 N N . ILE A 1 104 ? -5.797 -9.049 14.520 1.00 97.31 104 ILE A N 1
ATOM 781 C CA . ILE A 1 104 ? -6.136 -9.046 13.090 1.00 97.31 104 ILE A CA 1
ATOM 782 C C . ILE A 1 104 ? -7.363 -9.938 12.867 1.00 97.31 104 ILE A C 1
ATOM 784 O O . ILE A 1 104 ? -7.361 -11.098 13.272 1.00 97.31 104 ILE A O 1
ATOM 788 N N . GLY A 1 105 ? -8.376 -9.412 12.182 1.00 96.12 105 GLY A N 1
ATOM 789 C CA . GLY A 1 105 ? -9.672 -10.058 11.963 1.00 96.12 105 GLY A CA 1
ATOM 790 C C . GLY A 1 105 ? -10.733 -9.698 13.008 1.00 96.12 105 GLY A C 1
ATOM 791 O O . GLY A 1 105 ? -11.899 -10.041 12.819 1.00 96.12 105 GLY A O 1
ATOM 792 N N . GLU A 1 106 ? -10.355 -8.989 14.078 1.00 96.69 106 GLU A N 1
ATOM 793 C CA . GLU A 1 106 ? -11.292 -8.456 15.075 1.00 96.69 106 GLU A CA 1
ATOM 794 C C . GLU A 1 106 ? -11.197 -6.930 15.180 1.00 96.69 106 GLU A C 1
ATOM 796 O O . GLU A 1 106 ? -12.174 -6.219 14.940 1.00 96.69 106 GLU A O 1
ATOM 801 N N . ASP A 1 107 ? -10.013 -6.414 15.512 1.00 97.88 107 ASP A N 1
ATOM 802 C CA . ASP A 1 107 ? -9.774 -4.980 15.677 1.00 97.88 107 ASP A CA 1
ATOM 803 C C . ASP A 1 107 ? -9.468 -4.304 14.337 1.00 97.88 107 ASP A C 1
ATOM 805 O O . ASP A 1 107 ? -9.906 -3.183 14.081 1.00 97.88 107 ASP A O 1
ATOM 809 N N . LEU A 1 108 ? -8.724 -4.990 13.469 1.00 98.25 108 LEU A N 1
ATOM 810 C CA . LEU A 1 108 ? -8.310 -4.481 12.166 1.00 98.25 108 LEU A CA 1
ATOM 811 C C . LEU A 1 108 ? -8.072 -5.596 11.153 1.00 98.25 108 LEU A C 1
ATOM 813 O O . LEU A 1 108 ? -7.833 -6.744 11.510 1.00 98.25 108 LEU A O 1
ATOM 817 N N . GLU A 1 109 ? -8.027 -5.224 9.882 1.00 98.12 109 GLU A N 1
ATOM 818 C CA . GLU A 1 109 ? -7.642 -6.097 8.775 1.00 98.12 109 GLU A CA 1
ATOM 819 C C . GLU A 1 109 ? -6.440 -5.505 8.045 1.00 98.12 109 GLU A C 1
ATOM 821 O O . GLU A 1 109 ? -6.316 -4.287 7.914 1.00 98.12 109 GLU A O 1
ATOM 826 N N . ILE A 1 110 ? -5.544 -6.364 7.557 1.00 98.00 110 ILE A N 1
ATOM 827 C CA . ILE A 1 110 ? -4.333 -5.941 6.844 1.00 98.00 110 ILE A CA 1
ATOM 828 C C . ILE A 1 110 ? -4.413 -6.385 5.389 1.00 98.00 110 ILE A C 1
ATOM 830 O O . ILE A 1 110 ? -4.667 -7.555 5.083 1.00 98.00 110 ILE A O 1
ATOM 834 N N . ALA A 1 111 ? -4.158 -5.446 4.483 1.00 97.62 111 ALA A N 1
ATOM 835 C CA . ALA A 1 111 ? -4.123 -5.698 3.054 1.00 97.62 111 ALA A CA 1
ATOM 836 C C . ALA A 1 111 ? -2.934 -5.010 2.373 1.00 97.62 111 ALA A C 1
ATOM 838 O O . ALA A 1 111 ? -2.323 -4.077 2.895 1.00 97.62 111 ALA A O 1
ATOM 839 N N . TYR A 1 112 ? -2.622 -5.476 1.169 1.00 96.69 112 TYR A N 1
ATOM 840 C CA . TYR A 1 112 ? -1.591 -4.927 0.301 1.00 96.69 112 TYR A CA 1
ATOM 841 C C . TYR A 1 112 ? -2.154 -4.684 -1.098 1.00 96.69 112 TYR A C 1
ATOM 843 O O . TYR A 1 112 ? -2.771 -5.581 -1.680 1.00 96.69 112 TYR A O 1
ATOM 851 N N . CYS A 1 113 ? -1.920 -3.493 -1.649 1.00 94.88 113 CYS A N 1
ATOM 852 C CA . CYS A 1 113 ? -2.280 -3.144 -3.021 1.00 94.88 113 CYS A CA 1
ATOM 853 C C . CYS A 1 113 ? -1.184 -2.260 -3.639 1.00 94.88 113 CYS A C 1
ATOM 855 O O . CYS A 1 113 ? -1.217 -1.045 -3.468 1.00 94.88 113 CYS A O 1
ATOM 857 N N . PRO A 1 114 ? -0.202 -2.827 -4.364 1.00 88.50 114 PRO A N 1
ATOM 858 C CA . PRO A 1 114 ? 0.956 -2.070 -4.821 1.00 88.50 114 PRO A CA 1
ATOM 859 C C . PRO A 1 114 ? 0.559 -0.946 -5.780 1.00 88.50 114 PRO A C 1
ATOM 861 O O . PRO A 1 114 ? -0.165 -1.175 -6.757 1.00 88.50 114 PRO A O 1
ATOM 864 N N . GLU A 1 115 ? 1.124 0.242 -5.567 1.00 80.88 115 GLU A N 1
ATOM 865 C CA . GLU A 1 115 ? 1.024 1.335 -6.529 1.00 80.88 115 GLU A CA 1
ATOM 866 C C . GLU A 1 115 ? 1.780 1.002 -7.829 1.00 80.88 115 GLU A C 1
ATOM 868 O O . GLU A 1 115 ? 2.821 0.325 -7.860 1.00 80.88 115 GLU A O 1
ATOM 873 N N . ARG A 1 116 ? 1.215 1.443 -8.952 1.00 76.06 116 ARG A N 1
ATOM 874 C CA . ARG A 1 116 ? 1.692 1.114 -10.305 1.00 76.06 116 ARG A CA 1
ATOM 875 C C . ARG A 1 116 ? 1.691 2.322 -11.241 1.00 76.06 116 ARG A C 1
ATOM 877 O O . ARG A 1 116 ? 2.102 2.183 -12.388 1.00 76.06 116 ARG A O 1
ATOM 884 N N . PHE A 1 117 ? 1.274 3.485 -10.754 1.00 72.75 117 PHE A N 1
ATOM 885 C CA . PHE A 1 117 ? 1.403 4.749 -11.456 1.00 72.75 117 PHE A CA 1
ATOM 886 C C . PHE A 1 117 ? 2.870 5.102 -11.741 1.00 72.75 117 PHE A C 1
ATOM 888 O O . PHE A 1 117 ? 3.739 4.946 -10.879 1.00 72.75 117 PHE A O 1
ATOM 895 N N . ASN A 1 118 ? 3.130 5.597 -12.952 1.00 67.56 118 ASN A N 1
ATOM 896 C CA . ASN A 1 118 ? 4.425 6.130 -13.352 1.00 67.56 118 ASN A CA 1
ATOM 897 C C . ASN A 1 118 ? 4.306 7.653 -13.546 1.00 67.56 118 ASN A C 1
ATOM 899 O O . ASN A 1 118 ? 3.616 8.086 -14.472 1.00 67.56 118 ASN A O 1
ATOM 903 N N . PRO A 1 119 ? 4.949 8.477 -12.699 1.00 63.97 119 PRO A N 1
ATOM 904 C CA . PRO A 1 119 ? 4.934 9.926 -12.870 1.00 63.97 119 PRO A CA 1
ATOM 905 C C . PRO A 1 119 ? 5.461 10.328 -14.254 1.00 63.97 119 PRO A C 1
ATOM 907 O O . PRO A 1 119 ? 6.520 9.863 -14.674 1.00 63.97 119 PRO A O 1
ATOM 910 N N . GLY A 1 120 ? 4.734 11.198 -14.957 1.00 65.12 120 GLY A N 1
ATOM 911 C CA . GLY A 1 120 ? 5.118 11.676 -16.289 1.00 65.12 120 GLY A CA 1
ATOM 912 C C . GLY A 1 120 ? 4.697 10.786 -17.465 1.00 65.12 120 GLY A C 1
ATOM 913 O O . GLY A 1 120 ? 5.078 11.090 -18.593 1.00 65.12 120 GLY A O 1
ATOM 914 N N . ASP A 1 121 ? 3.904 9.730 -17.238 1.00 69.62 121 ASP A N 1
ATOM 915 C CA . ASP A 1 121 ? 3.198 9.000 -18.301 1.00 69.62 121 ASP A CA 1
ATOM 916 C C . ASP A 1 121 ? 1.720 9.445 -18.374 1.00 69.62 121 ASP A C 1
ATOM 918 O O . ASP A 1 121 ? 0.856 8.858 -17.715 1.00 69.62 121 ASP A O 1
ATOM 922 N N . PRO A 1 122 ? 1.394 10.490 -19.161 1.00 66.12 122 PRO A N 1
ATOM 923 C CA . PRO A 1 122 ? 0.025 10.991 -19.276 1.00 66.12 122 PRO A CA 1
ATOM 924 C C . PRO A 1 122 ? -0.917 10.010 -19.991 1.00 66.12 122 PRO A C 1
ATOM 926 O O . PRO A 1 122 ? -2.133 10.186 -19.922 1.00 66.12 122 PRO A O 1
ATOM 929 N N . ALA A 1 123 ? -0.386 8.993 -20.683 1.00 65.12 123 ALA A N 1
ATOM 930 C CA . ALA A 1 123 ? -1.189 7.993 -21.381 1.00 65.12 123 ALA A CA 1
ATOM 931 C C . ALA A 1 123 ? -1.687 6.874 -20.452 1.00 65.12 123 ALA A C 1
ATOM 933 O O . ALA A 1 123 ? -2.667 6.212 -20.794 1.00 65.12 123 ALA A O 1
ATOM 934 N N . HIS A 1 124 ? -1.042 6.687 -19.293 1.00 68.12 124 HIS A N 1
ATOM 935 C CA . HIS A 1 124 ? -1.369 5.651 -18.309 1.00 68.12 124 HIS A CA 1
ATOM 936 C C . HIS A 1 124 ? -1.434 6.240 -16.892 1.00 68.12 124 HIS A C 1
ATOM 938 O O . HIS A 1 124 ? -0.625 5.938 -16.011 1.00 68.12 124 HIS A O 1
ATOM 944 N N . GLY A 1 125 ? -2.426 7.105 -16.667 1.00 72.38 125 GLY A N 1
ATOM 945 C CA . GLY A 1 125 ? -2.680 7.694 -15.350 1.00 72.38 125 GLY A CA 1
ATOM 946 C C . GLY A 1 125 ? -3.259 6.688 -14.346 1.00 72.38 125 GLY A C 1
ATOM 947 O O . GLY A 1 125 ? -3.649 5.585 -14.707 1.00 72.38 125 GLY A O 1
ATOM 948 N N . VAL A 1 126 ? -3.421 7.092 -13.079 1.00 74.19 126 VAL A N 1
ATOM 949 C CA . VAL A 1 126 ? -3.952 6.254 -11.968 1.00 74.19 126 VAL A CA 1
ATOM 950 C C . VAL A 1 126 ? -5.257 5.505 -12.309 1.00 74.19 126 VAL A C 1
ATOM 952 O O . VAL A 1 126 ? -5.522 4.440 -11.753 1.00 74.19 126 VAL A O 1
ATOM 955 N N . ARG A 1 127 ? -6.062 6.043 -13.237 1.00 81.56 127 ARG A N 1
ATOM 956 C CA . ARG A 1 127 ? -7.339 5.467 -13.695 1.00 81.56 127 ARG A CA 1
ATOM 957 C C . ARG A 1 127 ? -7.208 4.354 -14.742 1.00 81.56 127 ARG A C 1
ATOM 959 O O . ARG A 1 127 ? -8.216 3.753 -15.086 1.00 81.56 127 ARG A O 1
ATOM 966 N N . GLN A 1 128 ? -6.013 4.121 -15.272 1.00 83.19 128 GLN A N 1
ATOM 967 C CA . GLN A 1 128 ? -5.730 3.190 -16.371 1.00 83.19 128 GLN A CA 1
ATOM 968 C C . GLN A 1 128 ? -4.689 2.149 -15.954 1.00 83.19 128 GLN A C 1
ATOM 970 O O . GLN A 1 128 ? -3.865 1.703 -16.749 1.00 83.19 128 GLN A O 1
ATOM 975 N N . VAL A 1 129 ? -4.689 1.794 -14.671 1.00 84.69 129 VAL A N 1
ATOM 976 C CA . VAL A 1 129 ? -3.701 0.882 -14.109 1.00 84.69 129 VAL A CA 1
ATOM 977 C C . VAL A 1 129 ? -4.411 -0.239 -13.372 1.00 84.69 129 VAL A C 1
ATOM 979 O O . VAL A 1 129 ? -5.251 0.013 -12.503 1.00 84.69 129 VAL A O 1
ATOM 982 N N . ALA A 1 130 ? -4.070 -1.476 -13.733 1.00 89.88 130 ALA A N 1
ATOM 983 C CA . ALA A 1 130 ? -4.589 -2.666 -13.075 1.00 89.88 130 ALA A CA 1
ATOM 984 C C . ALA A 1 130 ? -4.149 -2.716 -11.606 1.00 89.88 130 ALA A C 1
ATOM 986 O O . ALA A 1 130 ? -3.054 -2.268 -11.257 1.00 89.88 130 ALA A O 1
ATOM 987 N N . ARG A 1 131 ? -4.985 -3.283 -10.737 1.00 92.38 131 ARG A N 1
ATOM 988 C CA . ARG A 1 131 ? -4.731 -3.391 -9.294 1.00 92.38 131 ARG A CA 1
ATOM 989 C C . ARG A 1 131 ? -4.755 -4.849 -8.852 1.00 92.38 131 ARG A C 1
ATOM 991 O O . ARG A 1 131 ? -5.531 -5.661 -9.350 1.00 92.38 131 ARG A O 1
ATOM 998 N N . VAL A 1 132 ? -3.894 -5.175 -7.896 1.00 94.44 132 VAL A N 1
ATOM 999 C CA . VAL A 1 132 ? -3.793 -6.512 -7.301 1.00 94.44 132 VAL A CA 1
ATOM 1000 C C . VAL A 1 132 ? -3.915 -6.352 -5.797 1.00 94.44 132 VAL A C 1
ATOM 1002 O O . VAL A 1 132 ? -3.183 -5.559 -5.224 1.00 94.44 132 VAL A O 1
ATOM 1005 N N . ILE A 1 133 ? -4.825 -7.090 -5.172 1.00 96.81 133 ILE A N 1
ATOM 1006 C CA . ILE A 1 133 ? -5.141 -6.969 -3.748 1.00 96.81 133 ILE A CA 1
ATOM 1007 C C . ILE A 1 133 ? -4.787 -8.279 -3.050 1.00 96.81 133 ILE A C 1
ATOM 1009 O O . ILE A 1 133 ? -5.318 -9.336 -3.399 1.00 96.81 133 ILE A O 1
ATOM 1013 N N . GLY A 1 134 ? -3.910 -8.204 -2.052 1.00 96.38 134 GLY A N 1
ATOM 1014 C CA . GLY A 1 134 ? -3.606 -9.300 -1.135 1.00 96.38 134 GLY A CA 1
ATOM 1015 C C . GLY A 1 134 ? -4.164 -9.007 0.256 1.00 96.38 134 GLY A C 1
ATOM 1016 O O . GLY A 1 134 ? -3.867 -7.963 0.820 1.00 96.38 134 GLY A O 1
ATOM 1017 N N . CYS A 1 135 ? -4.966 -9.910 0.805 1.00 95.94 135 CYS A N 1
ATOM 1018 C CA . CYS A 1 135 ? -5.520 -9.874 2.157 1.00 95.94 135 CYS A CA 1
ATOM 1019 C C . CYS A 1 135 ? -5.932 -11.294 2.583 1.00 95.94 135 CYS A C 1
ATOM 1021 O O . CYS A 1 135 ? -6.426 -12.084 1.773 1.00 95.94 135 CYS A O 1
ATOM 1023 N N . THR A 1 136 ? -5.755 -11.636 3.857 1.00 93.81 136 THR A N 1
ATOM 1024 C CA . THR A 1 136 ? -6.115 -12.968 4.370 1.00 93.81 136 THR A CA 1
ATOM 1025 C C . THR A 1 136 ? -7.628 -13.201 4.380 1.00 93.81 136 THR A C 1
ATOM 1027 O O . THR A 1 136 ? -8.060 -14.326 4.131 1.00 93.81 136 THR A O 1
ATOM 1030 N N . ASN A 1 137 ? -8.425 -12.155 4.618 1.00 96.81 137 ASN A N 1
ATOM 1031 C CA . ASN A 1 137 ? -9.881 -12.228 4.647 1.00 96.81 137 ASN A CA 1
ATOM 1032 C C . ASN A 1 137 ? -10.483 -12.029 3.234 1.00 96.81 137 ASN A C 1
ATOM 1034 O O . ASN A 1 137 ? -10.325 -10.953 2.647 1.00 96.81 137 ASN A O 1
ATOM 1038 N N . PRO A 1 138 ? -11.200 -13.025 2.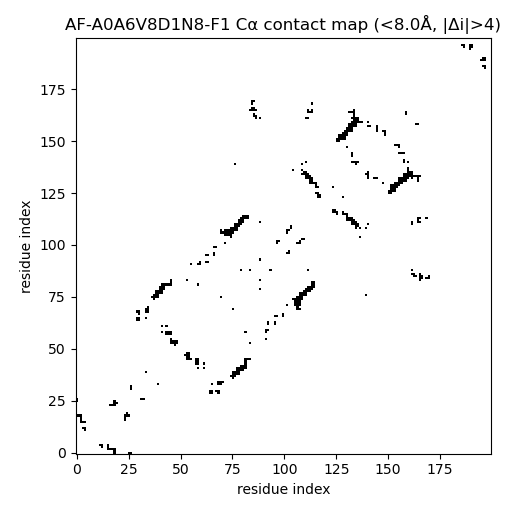673 1.00 97.12 138 PRO A N 1
ATOM 1039 C CA . PRO A 1 138 ? -11.814 -12.908 1.350 1.00 97.12 138 PRO A CA 1
ATOM 1040 C C . PRO A 1 138 ? -12.907 -11.839 1.252 1.00 97.12 138 PRO A C 1
ATOM 1042 O O . PRO A 1 138 ? -13.019 -11.190 0.217 1.00 97.12 138 PRO A O 1
ATOM 1045 N N . GLU A 1 139 ? -13.701 -11.621 2.304 1.00 97.31 139 GLU A N 1
ATOM 1046 C CA . GLU A 1 139 ? -14.779 -10.619 2.291 1.00 97.31 139 GLU A CA 1
ATOM 1047 C C . GLU A 1 139 ? -14.210 -9.196 2.229 1.00 97.31 139 GLU A C 1
ATOM 1049 O O . GLU A 1 139 ? -14.705 -8.344 1.483 1.00 97.31 139 GLU A O 1
ATOM 1054 N N . VAL A 1 140 ? -13.109 -8.962 2.951 1.00 97.75 140 VAL A N 1
ATOM 1055 C CA . VAL A 1 140 ? -12.316 -7.728 2.862 1.00 97.75 140 VAL A CA 1
ATOM 1056 C C . VAL A 1 140 ? -11.698 -7.597 1.474 1.00 97.75 140 VAL A C 1
ATOM 1058 O O . VAL A 1 140 ? -11.785 -6.532 0.866 1.00 97.75 140 VAL A O 1
ATOM 1061 N N . GLY A 1 141 ? -11.131 -8.682 0.937 1.00 97.75 141 GLY A N 1
ATOM 1062 C CA . GLY A 1 141 ? -10.574 -8.728 -0.416 1.00 97.75 141 GLY A CA 1
ATOM 1063 C C . GLY A 1 141 ? -11.572 -8.277 -1.486 1.00 97.75 141 GLY A C 1
ATOM 1064 O O . GLY A 1 141 ? -11.271 -7.368 -2.258 1.00 97.75 141 GLY A O 1
ATOM 1065 N N . GLU A 1 142 ? -12.778 -8.844 -1.496 1.00 97.62 142 GLU A N 1
ATOM 1066 C CA . GLU A 1 142 ? -13.846 -8.473 -2.438 1.00 97.62 142 GLU A CA 1
ATOM 1067 C C . GLU A 1 142 ? -14.351 -7.034 -2.219 1.00 97.62 142 GLU A C 1
ATOM 1069 O O . GLU A 1 142 ? -14.621 -6.298 -3.174 1.00 97.62 142 GLU A O 1
ATOM 1074 N N . SER A 1 143 ? -14.424 -6.584 -0.963 1.00 97.75 143 SER A N 1
ATOM 1075 C CA . SER A 1 143 ? -14.795 -5.200 -0.635 1.00 97.75 143 SER A CA 1
ATOM 1076 C C . SER A 1 143 ? -13.767 -4.198 -1.165 1.00 97.75 143 SER A C 1
ATOM 1078 O O . SER A 1 143 ? -14.135 -3.175 -1.751 1.00 97.75 143 SER A O 1
ATOM 1080 N N . LEU A 1 144 ? -12.477 -4.517 -1.041 1.00 97.94 144 LEU A N 1
ATOM 1081 C CA . LEU A 1 144 ? -11.393 -3.730 -1.622 1.00 97.94 144 LEU A CA 1
ATOM 1082 C C . LEU A 1 144 ? -11.428 -3.776 -3.153 1.00 97.94 144 LEU A C 1
ATOM 1084 O O . LEU A 1 144 ? -11.243 -2.735 -3.780 1.00 97.94 144 LEU A O 1
ATOM 1088 N N . VAL A 1 145 ? -11.738 -4.919 -3.778 1.00 97.50 145 VAL A N 1
ATOM 1089 C CA . VAL A 1 145 ? -11.931 -4.991 -5.239 1.00 97.50 145 VAL A CA 1
ATOM 1090 C C . VAL A 1 145 ? -13.008 -3.999 -5.679 1.00 97.50 145 VAL A C 1
ATOM 1092 O O . VAL A 1 145 ? -12.782 -3.208 -6.596 1.00 97.50 145 VAL A O 1
ATOM 1095 N N . SER A 1 146 ? -14.149 -3.967 -4.988 1.00 97.25 146 SER A N 1
ATOM 1096 C CA . SER A 1 146 ? -15.239 -3.020 -5.258 1.00 97.25 146 SER A CA 1
ATOM 1097 C C . SER A 1 146 ? -14.825 -1.557 -5.053 1.00 97.25 146 SER A C 1
ATOM 1099 O O . SER A 1 146 ? -15.205 -0.683 -5.839 1.00 97.25 146 SER A O 1
ATOM 1101 N N . LEU A 1 147 ? -14.018 -1.272 -4.025 1.00 95.81 147 LEU A N 1
ATOM 1102 C CA . LEU A 1 147 ? -13.478 0.064 -3.768 1.00 95.81 147 LEU A CA 1
ATOM 1103 C C . LEU A 1 147 ? -12.548 0.517 -4.901 1.00 95.81 147 LEU A C 1
ATOM 1105 O O . LEU A 1 147 ? -12.791 1.559 -5.514 1.00 95.81 147 LEU A O 1
ATOM 1109 N N . TYR A 1 148 ? -11.518 -0.271 -5.209 1.00 95.12 148 TYR A N 1
ATOM 1110 C CA . TYR A 1 148 ? -10.511 0.073 -6.214 1.00 95.12 148 TYR A CA 1
ATOM 1111 C C . TYR A 1 148 ? -11.070 0.079 -7.639 1.00 95.12 148 TYR A C 1
ATOM 1113 O O . TYR A 1 148 ? -10.618 0.875 -8.460 1.00 95.12 148 TYR A O 1
ATOM 1121 N N . SER A 1 149 ? -12.111 -0.706 -7.929 1.00 95.00 149 SER A N 1
ATOM 1122 C CA . SER A 1 149 ? -12.801 -0.679 -9.232 1.00 95.00 149 SER A CA 1
ATOM 1123 C C . SER A 1 149 ? -13.497 0.658 -9.524 1.00 95.00 149 SER A C 1
ATOM 1125 O O . SER A 1 149 ? -13.866 0.932 -10.660 1.00 95.00 149 SER A O 1
ATOM 1127 N N . LYS A 1 150 ? -13.683 1.528 -8.520 1.00 93.25 150 LYS A N 1
ATOM 1128 C CA . LYS A 1 150 ? -14.163 2.908 -8.731 1.00 93.25 150 LYS A CA 1
ATOM 1129 C C . LYS A 1 150 ? -13.040 3.862 -9.147 1.00 93.25 150 LYS A C 1
ATOM 1131 O O . LYS A 1 150 ? -13.320 4.953 -9.647 1.00 93.25 150 LYS A O 1
ATOM 1136 N N . LEU A 1 151 ? -11.784 3.486 -8.899 1.00 87.12 151 LEU A N 1
ATOM 1137 C CA . LEU A 1 151 ? -10.604 4.301 -9.177 1.00 87.12 151 LEU A CA 1
ATOM 1138 C C . LEU A 1 151 ? -10.101 4.096 -10.610 1.00 87.12 151 LEU A C 1
ATOM 1140 O O . LEU A 1 151 ? -9.716 5.072 -11.254 1.00 87.12 151 LEU A O 1
ATOM 1144 N N . THR A 1 152 ? -10.124 2.854 -11.098 1.00 87.38 152 THR A N 1
ATOM 1145 C CA . THR A 1 152 ? -9.532 2.439 -12.377 1.00 87.38 152 THR A CA 1
ATOM 1146 C C . THR A 1 152 ? -10.548 1.760 -13.295 1.00 87.38 152 THR A C 1
ATOM 1148 O O . THR A 1 152 ? -11.484 1.124 -12.818 1.00 87.38 152 THR A O 1
ATOM 1151 N N . SER A 1 153 ? -10.373 1.906 -14.611 1.00 88.19 153 SER A N 1
ATOM 1152 C CA . SER A 1 153 ? -11.111 1.143 -15.627 1.00 88.19 153 SER A CA 1
ATOM 1153 C C . SER A 1 153 ? -10.486 -0.220 -15.932 1.00 88.19 153 SER A C 1
ATOM 1155 O O . SER A 1 153 ? -11.102 -1.024 -16.628 1.00 88.19 153 SER A O 1
ATOM 1157 N N . GLU A 1 154 ? -9.267 -0.459 -15.448 1.00 92.31 154 GLU A N 1
ATOM 1158 C CA . GLU A 1 154 ? -8.536 -1.708 -15.651 1.00 92.31 154 GLU A CA 1
ATOM 1159 C C . GLU A 1 154 ? -8.923 -2.787 -14.631 1.00 92.31 154 GLU A C 1
ATOM 1161 O O . GLU A 1 154 ? -9.653 -2.551 -13.669 1.00 92.31 154 GLU A O 1
ATOM 1166 N N . ASP A 1 155 ? -8.393 -3.991 -14.840 1.00 93.38 155 ASP A N 1
ATOM 1167 C CA . ASP A 1 155 ? -8.619 -5.157 -13.988 1.00 93.38 155 ASP A CA 1
ATOM 1168 C C . ASP A 1 155 ? -8.192 -4.913 -12.529 1.00 93.38 155 ASP A C 1
ATOM 1170 O O . ASP A 1 155 ? -7.078 -4.460 -12.250 1.00 93.38 155 ASP A O 1
ATOM 1174 N N . VAL A 1 156 ? -9.070 -5.259 -11.587 1.00 95.88 156 VAL A N 1
ATOM 1175 C CA . VAL A 1 156 ? -8.812 -5.229 -10.143 1.00 95.88 156 VAL A CA 1
ATOM 1176 C C . VAL A 1 156 ? -9.017 -6.640 -9.611 1.00 95.88 156 VAL A C 1
ATOM 1178 O O . VAL A 1 156 ? -10.133 -7.156 -9.622 1.00 95.88 156 VAL A O 1
ATOM 1181 N N . ARG A 1 157 ? -7.940 -7.282 -9.147 1.00 95.56 157 ARG A N 1
ATOM 1182 C CA . ARG A 1 157 ? -7.960 -8.704 -8.779 1.00 95.56 157 ARG A CA 1
ATOM 1183 C C . ARG A 1 157 ? -7.554 -8.942 -7.332 1.00 95.56 157 ARG A C 1
ATOM 1185 O O . ARG A 1 157 ? -6.450 -8.587 -6.928 1.00 95.56 157 ARG A O 1
ATOM 1192 N N . TYR A 1 158 ? -8.401 -9.655 -6.595 1.00 97.25 158 TYR A N 1
ATOM 1193 C CA . TYR A 1 158 ? -8.036 -10.277 -5.326 1.00 97.25 158 TYR A CA 1
ATOM 1194 C C . TYR A 1 158 ? -7.227 -11.561 -5.566 1.00 97.25 158 T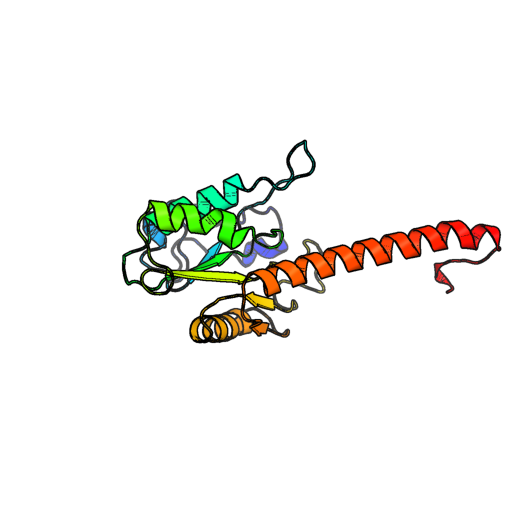YR A C 1
ATOM 1196 O O . TYR A 1 158 ? -7.607 -12.400 -6.385 1.00 97.25 158 TYR A O 1
ATOM 1204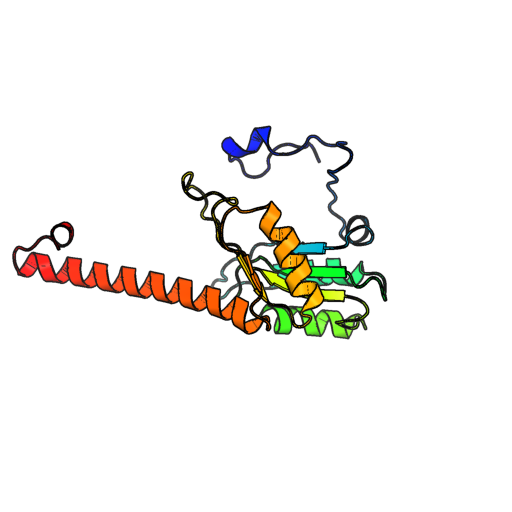 N N . VAL A 1 159 ? -6.093 -11.711 -4.876 1.00 96.06 159 VAL A N 1
ATOM 1205 C CA . VAL A 1 159 ? -5.159 -12.843 -5.060 1.00 96.06 159 VAL A CA 1
ATOM 1206 C C . VAL A 1 159 ? -4.956 -13.690 -3.804 1.00 96.06 159 VAL A C 1
ATOM 1208 O O . VAL A 1 159 ? -4.078 -14.555 -3.769 1.00 96.06 159 VAL A O 1
ATOM 1211 N N . GLY A 1 160 ? -5.764 -13.482 -2.766 1.00 95.75 160 GLY A N 1
ATOM 1212 C CA . GLY A 1 160 ? -5.575 -14.168 -1.496 1.00 95.75 160 GLY A CA 1
ATOM 1213 C C . GLY A 1 160 ? -4.461 -13.512 -0.694 1.00 95.75 160 GLY A C 1
ATOM 1214 O O . GLY A 1 160 ? -4.559 -12.350 -0.332 1.00 95.75 160 GLY A O 1
ATOM 1215 N N . LYS A 1 161 ? -3.394 -14.253 -0.405 1.00 92.81 161 LYS A N 1
ATOM 1216 C CA . LYS A 1 161 ? -2.367 -13.846 0.565 1.00 92.81 161 LYS A CA 1
ATOM 1217 C C . LYS A 1 161 ? -1.622 -12.564 0.175 1.00 92.81 161 LYS A C 1
ATOM 1219 O O . LYS A 1 161 ? -1.379 -12.316 -1.008 1.00 92.81 161 LYS A O 1
ATOM 1224 N N . LEU A 1 162 ? -1.176 -11.811 1.184 1.00 92.06 162 LEU A N 1
ATOM 1225 C CA . LEU A 1 162 ? -0.363 -10.604 1.003 1.00 92.06 162 LEU A CA 1
ATOM 1226 C C . LEU A 1 162 ? 0.896 -10.879 0.180 1.00 92.06 162 LEU A C 1
ATOM 1228 O O . LEU A 1 162 ? 1.173 -10.165 -0.782 1.00 92.06 162 LEU A O 1
ATOM 1232 N N . GLU A 1 163 ? 1.596 -11.969 0.484 1.00 90.81 163 GLU A N 1
ATOM 1233 C CA . GLU A 1 163 ? 2.865 -12.312 -0.155 1.00 90.81 163 GLU A CA 1
ATOM 1234 C C . GLU A 1 163 ? 2.704 -12.573 -1.654 1.00 90.81 163 GLU A C 1
ATOM 1236 O O . GLU A 1 163 ? 3.643 -12.363 -2.415 1.00 90.81 163 GLU A O 1
ATOM 1241 N N . VAL A 1 164 ? 1.518 -13.009 -2.102 1.00 92.12 164 VAL A N 1
ATOM 1242 C CA . VAL A 1 164 ? 1.229 -13.192 -3.532 1.00 92.12 164 VAL A CA 1
ATOM 1243 C C . VAL A 1 164 ? 1.152 -11.837 -4.233 1.00 92.12 164 VAL A C 1
ATOM 1245 O O . VAL A 1 164 ? 1.741 -11.668 -5.301 1.00 92.12 164 VAL A O 1
ATOM 1248 N N . ALA A 1 165 ? 0.469 -10.861 -3.630 1.00 92.38 165 ALA A N 1
ATOM 1249 C CA . ALA A 1 165 ? 0.371 -9.509 -4.174 1.00 92.38 165 ALA A CA 1
ATOM 1250 C C . ALA A 1 165 ? 1.729 -8.780 -4.150 1.00 92.38 165 ALA A C 1
ATOM 1252 O O . ALA A 1 165 ? 2.097 -8.132 -5.131 1.00 92.38 165 ALA A O 1
ATOM 1253 N N . GLU A 1 166 ? 2.515 -8.940 -3.081 1.00 90.94 166 GLU A N 1
ATOM 1254 C CA . GLU A 1 166 ? 3.876 -8.394 -2.993 1.00 90.94 166 GLU A CA 1
ATOM 1255 C C . GLU A 1 166 ? 4.821 -9.062 -4.011 1.00 90.94 166 GLU A C 1
ATOM 1257 O O . GLU A 1 166 ? 5.592 -8.384 -4.697 1.00 90.94 166 GLU A O 1
ATOM 1262 N N . ALA A 1 167 ? 4.746 -10.389 -4.175 1.00 88.56 167 ALA A N 1
ATOM 1263 C CA . ALA A 1 167 ? 5.572 -11.123 -5.136 1.00 88.56 167 ALA A CA 1
ATOM 1264 C C . ALA A 1 167 ? 5.249 -10.758 -6.588 1.00 88.56 167 ALA A C 1
ATOM 1266 O O . ALA A 1 167 ? 6.172 -10.649 -7.397 1.00 88.56 167 ALA A O 1
ATOM 1267 N N . ALA A 1 168 ? 3.975 -10.518 -6.917 1.00 87.88 168 ALA A N 1
ATOM 1268 C CA . ALA A 1 168 ? 3.576 -10.063 -8.248 1.00 87.88 168 ALA A CA 1
ATOM 1269 C C . ALA A 1 168 ? 4.334 -8.788 -8.653 1.00 87.88 168 ALA A C 1
ATOM 1271 O O . ALA A 1 168 ? 4.863 -8.706 -9.761 1.00 87.88 168 ALA A O 1
ATOM 1272 N N . LYS A 1 169 ? 4.483 -7.835 -7.724 1.00 83.38 169 LYS A N 1
ATOM 1273 C CA . LYS A 1 169 ? 5.221 -6.594 -7.978 1.00 83.38 169 LYS A CA 1
ATOM 1274 C C . LYS A 1 169 ? 6.718 -6.828 -8.204 1.00 83.38 169 LYS A C 1
ATOM 1276 O O . LYS A 1 169 ? 7.314 -6.192 -9.071 1.00 83.38 169 LYS A O 1
ATOM 1281 N N . VAL A 1 170 ? 7.335 -7.750 -7.462 1.00 84.75 170 VAL A N 1
ATOM 1282 C CA . VAL A 1 170 ? 8.749 -8.107 -7.684 1.00 84.75 170 VAL A CA 1
ATOM 1283 C C . VAL A 1 170 ? 8.954 -8.744 -9.048 1.00 84.75 170 VAL A C 1
ATOM 1285 O O . VAL A 1 170 ? 9.894 -8.375 -9.747 1.00 84.75 170 VAL A O 1
ATOM 1288 N N . ILE A 1 171 ? 8.079 -9.669 -9.444 1.00 86.69 171 ILE A N 1
ATOM 1289 C CA . ILE A 1 171 ? 8.173 -10.344 -10.743 1.00 86.69 171 ILE A CA 1
ATOM 1290 C C . ILE A 1 171 ? 8.106 -9.326 -11.886 1.00 86.69 171 ILE A C 1
ATOM 1292 O O . ILE A 1 171 ? 8.880 -9.432 -12.833 1.00 86.69 171 ILE A O 1
ATOM 1296 N N . GLU A 1 172 ? 7.247 -8.313 -11.784 1.00 83.00 172 GLU A N 1
ATOM 1297 C CA . GLU A 1 172 ? 7.148 -7.240 -12.781 1.00 83.00 172 GLU A CA 1
ATOM 1298 C C . GLU A 1 172 ? 8.434 -6.428 -12.916 1.00 83.00 172 GLU A C 1
ATOM 1300 O O . GLU A 1 172 ? 8.894 -6.174 -14.031 1.00 83.00 172 GLU A O 1
ATOM 1305 N N . ASN A 1 173 ? 9.035 -6.044 -11.788 1.00 82.06 173 ASN A N 1
ATOM 1306 C CA . ASN A 1 173 ? 10.301 -5.316 -11.798 1.00 82.06 173 ASN A CA 1
ATOM 1307 C C . ASN A 1 173 ? 11.420 -6.181 -12.399 1.00 82.06 173 ASN A C 1
ATOM 1309 O O . ASN A 1 173 ? 12.144 -5.726 -13.279 1.00 82.06 173 ASN A O 1
ATOM 1313 N N . VAL A 1 174 ? 11.500 -7.457 -12.007 1.00 86.69 174 VAL A N 1
ATOM 1314 C CA . VAL A 1 174 ? 12.488 -8.405 -12.546 1.00 86.69 174 VAL A CA 1
ATOM 1315 C C . VAL A 1 174 ? 12.306 -8.610 -14.052 1.00 86.69 174 VAL A C 1
ATOM 1317 O O . VAL A 1 174 ? 13.287 -8.608 -14.792 1.00 86.69 174 VAL A O 1
ATOM 1320 N N . GLN A 1 175 ? 11.069 -8.758 -14.532 1.00 90.62 175 GLN A N 1
ATOM 1321 C CA . GLN A 1 175 ? 10.782 -8.898 -15.960 1.00 90.62 175 GLN A CA 1
ATOM 1322 C C . GLN A 1 175 ? 11.260 -7.671 -16.749 1.00 90.62 175 GLN A C 1
ATOM 1324 O O . GLN A 1 175 ? 11.883 -7.822 -17.802 1.00 90.62 175 GLN A O 1
ATOM 1329 N N . ARG A 1 176 ? 10.983 -6.463 -16.242 1.00 86.12 176 ARG A N 1
ATOM 1330 C CA . ARG A 1 176 ? 11.426 -5.205 -16.856 1.00 86.12 176 ARG A CA 1
ATOM 1331 C C . ARG A 1 176 ? 12.948 -5.148 -16.956 1.00 86.12 176 ARG A C 1
ATOM 1333 O O . ARG A 1 176 ? 13.467 -4.881 -18.037 1.00 86.12 176 ARG A O 1
ATOM 1340 N N . ASP A 1 177 ? 13.643 -5.449 -15.864 1.00 87.12 177 ASP A N 1
ATOM 1341 C CA . ASP A 1 177 ? 15.104 -5.396 -15.807 1.00 87.12 177 ASP A CA 1
ATOM 1342 C C . ASP A 1 177 ? 15.747 -6.406 -16.765 1.00 87.12 177 ASP A C 1
ATOM 1344 O O . ASP A 1 177 ? 16.677 -6.061 -17.496 1.00 87.12 177 ASP A O 1
ATOM 1348 N N . ILE A 1 178 ? 15.216 -7.634 -16.827 1.00 93.06 178 ILE A N 1
ATOM 1349 C CA . ILE A 1 178 ? 15.686 -8.669 -17.759 1.00 93.06 178 ILE A CA 1
ATOM 1350 C C . ILE A 1 178 ? 15.497 -8.224 -19.211 1.00 93.06 178 ILE A C 1
ATOM 1352 O O . ILE A 1 178 ? 16.421 -8.363 -20.011 1.00 93.06 178 ILE A O 1
ATOM 1356 N N . ASN A 1 179 ? 14.328 -7.681 -19.559 1.00 91.50 179 ASN A N 1
ATOM 1357 C CA . ASN A 1 179 ? 14.052 -7.234 -20.925 1.00 91.50 179 ASN A CA 1
ATOM 1358 C C . ASN A 1 179 ? 14.970 -6.077 -21.341 1.00 91.50 179 ASN A C 1
ATOM 1360 O O . ASN A 1 179 ? 15.519 -6.105 -22.440 1.00 91.50 179 ASN A O 1
ATOM 1364 N N . ILE A 1 180 ? 15.191 -5.097 -20.459 1.00 90.88 180 ILE A N 1
ATOM 1365 C CA . ILE A 1 180 ? 16.120 -3.987 -20.719 1.00 90.88 180 ILE A CA 1
ATOM 1366 C C . ILE A 1 180 ? 17.546 -4.517 -20.902 1.00 90.88 180 ILE A C 1
ATOM 1368 O O . ILE A 1 180 ? 18.226 -4.141 -21.855 1.00 90.88 180 ILE A O 1
ATOM 1372 N N . ALA A 1 181 ? 18.001 -5.410 -20.019 1.00 93.50 181 ALA A N 1
ATOM 1373 C CA . ALA A 1 181 ? 19.334 -5.998 -20.113 1.00 93.50 181 ALA A CA 1
ATOM 1374 C C . ALA A 1 181 ? 19.521 -6.783 -21.420 1.00 93.50 181 ALA A C 1
ATOM 1376 O O . ALA A 1 181 ? 20.550 -6.642 -22.077 1.00 93.50 181 ALA A O 1
ATOM 1377 N N . LEU A 1 182 ? 18.514 -7.562 -21.825 1.00 94.25 182 LEU A N 1
ATOM 1378 C CA . LEU A 1 182 ? 18.535 -8.320 -23.072 1.00 94.25 182 LEU A CA 1
ATOM 1379 C C . LEU A 1 182 ? 18.672 -7.399 -24.288 1.00 94.25 182 LEU A C 1
ATOM 1381 O O . LEU A 1 182 ? 19.579 -7.597 -25.095 1.00 94.25 182 LEU A O 1
ATOM 1385 N N . VAL A 1 183 ? 17.807 -6.389 -24.411 1.00 93.31 183 VAL A N 1
ATOM 1386 C CA . VAL A 1 183 ? 17.834 -5.456 -25.550 1.00 93.31 183 VAL A CA 1
ATOM 1387 C C . VAL A 1 183 ? 19.154 -4.680 -25.590 1.00 93.31 183 VAL A C 1
ATOM 1389 O O . VAL A 1 183 ? 19.740 -4.533 -26.659 1.00 93.31 183 VAL A O 1
ATOM 1392 N N . ASN A 1 184 ? 19.688 -4.274 -24.434 1.00 92.19 184 ASN A N 1
ATOM 1393 C CA . ASN A 1 184 ? 20.997 -3.621 -24.352 1.00 92.19 184 ASN A CA 1
ATOM 1394 C C . ASN A 1 184 ? 22.143 -4.522 -24.836 1.00 92.19 184 ASN A C 1
ATOM 1396 O O . ASN A 1 184 ? 23.053 -4.045 -25.513 1.00 92.19 184 ASN A O 1
ATOM 1400 N N . GLU A 1 185 ? 22.124 -5.815 -24.508 1.00 93.94 185 GLU A N 1
ATOM 1401 C CA . GLU A 1 185 ? 23.137 -6.751 -25.007 1.00 93.94 185 GLU A CA 1
ATOM 1402 C C . GLU A 1 185 ? 23.011 -6.969 -26.523 1.00 93.94 185 GLU A C 1
ATOM 1404 O O . GLU A 1 185 ? 24.024 -6.961 -27.224 1.00 93.94 185 GLU A O 1
ATOM 1409 N N . LEU A 1 186 ? 21.791 -7.070 -27.062 1.00 92.88 186 LEU A N 1
ATOM 1410 C CA . LEU A 1 186 ? 21.569 -7.163 -28.512 1.00 92.88 186 LEU A CA 1
ATOM 1411 C C . LEU A 1 186 ? 22.063 -5.909 -29.246 1.00 92.88 186 LEU A C 1
ATOM 1413 O O . LEU A 1 186 ? 22.804 -6.028 -30.224 1.00 92.88 186 LEU A O 1
ATOM 1417 N N . ALA A 1 187 ? 21.764 -4.721 -28.713 1.00 91.88 187 ALA A N 1
ATOM 1418 C CA . ALA A 1 187 ? 22.224 -3.436 -29.241 1.00 91.88 187 ALA A CA 1
ATOM 1419 C C . ALA A 1 187 ? 23.757 -3.301 -29.267 1.00 91.88 187 ALA A C 1
ATOM 1421 O O . ALA A 1 187 ? 24.300 -2.523 -30.048 1.00 91.88 187 ALA A O 1
ATOM 1422 N N . ARG A 1 188 ? 24.484 -4.064 -28.438 1.00 91.19 188 ARG A N 1
ATOM 1423 C CA . ARG A 1 188 ? 25.956 -4.117 -28.457 1.00 91.19 188 ARG A CA 1
ATOM 1424 C C . ARG A 1 188 ? 26.511 -5.126 -29.463 1.00 91.19 188 ARG A C 1
ATOM 1426 O O . ARG A 1 188 ? 27.620 -4.924 -29.954 1.00 91.19 188 ARG A O 1
ATOM 1433 N N . ILE A 1 189 ? 25.785 -6.208 -29.747 1.00 92.19 189 ILE A N 1
ATOM 1434 C CA . ILE A 1 189 ? 26.233 -7.297 -30.631 1.00 92.19 189 ILE A CA 1
ATOM 1435 C C . ILE A 1 189 ? 25.934 -6.983 -32.100 1.00 92.19 189 ILE A C 1
ATOM 1437 O O . ILE A 1 189 ? 26.806 -7.158 -32.951 1.00 92.19 189 ILE A O 1
ATOM 1441 N N . PHE A 1 190 ? 24.721 -6.523 -32.409 1.00 92.75 190 PHE A N 1
ATOM 1442 C CA . PHE A 1 190 ? 24.251 -6.332 -33.785 1.00 92.75 190 PHE A CA 1
ATOM 1443 C C . PHE A 1 190 ? 25.055 -5.319 -34.617 1.00 92.75 190 PHE A C 1
ATOM 1445 O O . PHE A 1 190 ? 25.306 -5.621 -35.786 1.00 92.75 190 PHE A O 1
ATOM 1452 N N . PRO A 1 191 ? 25.616 -4.229 -34.050 1.00 91.44 191 PRO A N 1
ATOM 1453 C CA . PRO A 1 191 ? 26.503 -3.346 -34.807 1.00 91.44 191 PRO A CA 1
ATOM 1454 C C . PRO A 1 191 ? 27.758 -4.043 -35.352 1.00 91.44 191 PRO A C 1
ATOM 1456 O O . PRO A 1 191 ? 28.272 -3.659 -36.397 1.00 91.44 191 PRO A O 1
ATOM 1459 N N . ALA A 1 192 ? 28.254 -5.099 -34.691 1.00 90.00 192 ALA A N 1
ATOM 1460 C CA . ALA A 1 192 ? 29.380 -5.886 -35.205 1.00 90.00 192 ALA A CA 1
ATOM 1461 C C . ALA A 1 192 ? 29.006 -6.748 -36.428 1.00 90.00 192 ALA A C 1
ATOM 1463 O O . ALA A 1 192 ? 29.892 -7.259 -37.113 1.00 90.00 192 ALA A O 1
ATOM 1464 N N . LEU A 1 193 ? 27.709 -6.916 -36.688 1.00 91.38 193 LEU A N 1
ATOM 1465 C CA . LEU A 1 193 ? 27.143 -7.631 -37.829 1.00 91.38 193 LEU A CA 1
ATOM 1466 C C . LEU A 1 193 ? 26.562 -6.679 -38.889 1.00 91.38 193 LEU A C 1
ATOM 1468 O O . LEU A 1 193 ? 25.976 -7.168 -39.850 1.00 91.38 193 LEU A O 1
ATOM 1472 N N . ASP A 1 194 ? 26.739 -5.361 -38.728 1.00 91.56 194 ASP A N 1
ATOM 1473 C CA . ASP A 1 194 ? 26.133 -4.319 -39.576 1.00 91.56 194 ASP A CA 1
ATOM 1474 C C . ASP A 1 194 ? 24.589 -4.395 -39.599 1.00 91.56 194 ASP A C 1
ATOM 1476 O O . ASP A 1 194 ? 23.947 -4.167 -40.622 1.00 91.56 194 ASP A O 1
ATOM 1480 N N . VAL A 1 195 ? 23.994 -4.771 -38.457 1.00 91.06 195 VAL A N 1
ATOM 1481 C CA . VAL A 1 195 ? 22.541 -4.861 -38.236 1.00 91.06 195 VAL A CA 1
ATOM 1482 C C . VAL A 1 195 ? 22.124 -3.825 -37.190 1.00 91.06 195 VAL A C 1
ATOM 1484 O O . VAL A 1 195 ? 22.763 -3.721 -36.140 1.00 91.06 195 VAL A O 1
ATOM 1487 N N . ASP A 1 196 ? 21.049 -3.080 -37.459 1.00 87.44 196 ASP A N 1
ATOM 1488 C CA . ASP A 1 196 ? 20.417 -2.200 -36.473 1.00 87.44 196 ASP A CA 1
ATOM 1489 C C . ASP A 1 196 ? 19.484 -3.011 -35.561 1.00 87.44 196 ASP A C 1
ATOM 1491 O O . ASP A 1 196 ? 18.739 -3.876 -36.018 1.00 87.44 196 ASP A O 1
ATOM 1495 N N . VAL A 1 197 ? 19.538 -2.746 -34.256 1.00 87.69 197 VAL A N 1
ATOM 1496 C CA . VAL A 1 197 ? 18.661 -3.389 -33.271 1.00 87.69 197 VAL A CA 1
ATOM 1497 C C . VAL A 1 197 ? 17.220 -2.908 -33.379 1.00 87.69 197 VAL A C 1
ATOM 1499 O O . VAL A 1 197 ? 16.325 -3.655 -33.005 1.00 87.69 197 VAL A O 1
ATOM 1502 N N . GLU A 1 198 ? 16.982 -1.703 -33.897 1.00 87.81 198 GLU A N 1
ATOM 1503 C CA . GLU A 1 198 ? 15.625 -1.185 -34.106 1.00 87.81 198 GLU A CA 1
ATOM 1504 C C . GLU A 1 198 ? 14.927 -1.819 -35.321 1.00 87.81 198 GLU A C 1
ATOM 1506 O O . GLU A 1 198 ? 13.698 -1.835 -35.378 1.00 87.81 198 GLU A O 1
ATOM 1511 N N . ASP A 1 199 ? 15.692 -2.375 -36.269 1.00 88.06 199 ASP A N 1
ATOM 1512 C CA . ASP A 1 199 ? 15.162 -3.052 -37.462 1.00 88.06 199 ASP A CA 1
ATOM 1513 C C . ASP A 1 199 ? 14.689 -4.501 -37.187 1.00 88.06 199 ASP A C 1
ATOM 1515 O O . ASP A 1 199 ? 14.052 -5.111 -38.054 1.00 88.06 199 ASP A O 1
ATOM 1519 N N . VAL A 1 200 ? 15.010 -5.066 -36.013 1.00 81.50 200 VAL A N 1
ATOM 1520 C CA . VAL A 1 200 ? 14.725 -6.460 -35.598 1.00 81.50 200 VAL A CA 1
ATOM 1521 C C . VAL A 1 200 ? 13.540 -6.526 -34.639 1.00 81.50 200 VAL A C 1
ATOM 1523 O O . VAL A 1 200 ? 12.614 -7.322 -34.923 1.00 81.50 200 VAL A O 1
#

Mean predicted aligned error: 5.94 Å

pLDDT: mean 89.78, std 8.77, range [63.66, 98.56]

Sequence (200 aa):
MKGENPTGDPDVDDIVPKPGTERWHITTSAAEAVPHCDVVLVTVPTPITHDLKPDLSYVAGAGRDIFQAIEKGSNTIVVLESTVYPGVTAQTWHPIIEELGLEIGEDLEIAYCPERFNPGDPAHGVRQVARVIGCTNPEVGESLVSLYSKLTSEDVRYVGKLEVAEAAKVIENVQRDINIALVNELARIFPALDVDVEDV

Solvent-accessible surface area (backbone atoms only — not comparable to full-atom values): 11543 Å² total; per-residue (Å²): 123,90,50,66,66,86,81,80,54,75,91,46,53,89,68,53,71,54,71,82,40,96,92,48,84,84,79,96,46,43,66,77,48,44,76,78,40,68,65,46,78,42,75,54,68,55,55,71,43,99,86,79,40,69,40,56,64,48,55,42,49,53,45,48,48,44,60,72,25,55,51,85,66,63,48,31,32,40,31,44,26,42,81,64,60,62,55,44,69,59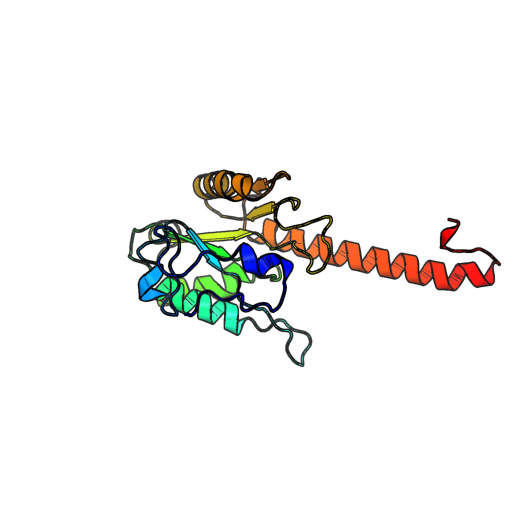,71,50,42,49,62,52,38,54,73,72,70,52,45,82,80,46,23,25,38,65,33,33,38,58,72,76,68,51,91,93,41,86,90,43,42,71,44,61,43,63,42,42,35,4,18,82,50,65,70,58,31,53,51,49,33,60,55,51,49,74,58,19,83,39,61,55,43,65,62,44,42,43,51,54,36,28,40,51,56,51,52,52,53,52,51,52,52,51,52,53,52,51,53,54,52,46,56,65,51,31,60,82,70,79,39,65,63,88,82,109

Foldseek 3Di:
DQQADPPPDPVCRVVRDGPPDPPDDDDPALLVPLVVALEAEAAWEQDADPVRGTDCVRVLVVLLRNLVNFDWQSQREYEYAYQDAFPCQCVRNVVSCVVVVHDDPGRYWYKYKYDDDDPPPPVCHQQADEIEMETQDVVVQVVVLVVSVVRYVDHYDYDYHRRVNNVVVVVVVVVVVVVVVVLVVVCVPVVVVVHHSVVD

Secondary structure (DSSP, 8-state):
-----SS--GGGTTTSPPTT-TT----S-HHHHGGG-SEEEE----PBPTTS-B--HHHHHHHHHHHHTPPTT--EEEEE-S---TTHHHHHHHHHHHHTT--BTTTEEEEE------TT-TTS-GGG--EEEEES-HHHHHHHHHHHTTT-SS-EEE-SSHHHHHHHHHHHHHHHHHHHHHHHHHHHHGGGGT--STT-